Protein 8Q5R (pdb70)

Foldseek 3Di:
DDDWDKDKDKWWKAALVGWGFFWDQDPHDIFTFGHDPPDDRPQRIWMWIWTDDDDCTWIWIWIGRPPDNQWTWAQDPVVQFIGIDGCVPDPVVQRTFTWDADPPQKIWTHRPVDGQWTFFDDPRHTGIDGCVVDDPRRRIMHIHDD/DAADPVRVQVVDDPVPHDPPAFPDKDKADDPPQDDCEDPRHQHPPGHGDFQIKMATAHPQAQFPPADRMFGRDPRDTPPDHGGAFHWEFQVVLCVQQVFPDKAWDDARCVRGNDDPCVVVDDDDDDDDVRTGHAQTKMWTAQPVVRIDIWGHHRHDIPDRHNHHDDD

InterPro domains:
  IPR026145 Interleukin-33 [PTHR21114] (1-266)
  IPR053902 Interleukin 33, C-terminal [PF15095] (112-264)

Radius of gyration: 22.12 Å; Cα contacts (8 Å, |Δi|>4): 733; chains: 2; bounding box: 70×43×46 Å

Sequence (313 aa):
QGTSLLTQSPASLSTYNDQSVSFVLENGCYVINVDDSGKDQEQDQVLLRYYESPCPKKVMVNMSPIKDTDIWLHANDKDYSVELQRGDVSPPEQAFFVLHKKSSDFVSSFECKNLPGTYIGVKDNQLALVEEKDESCNNIMFKLSKIGCKGILEMLFDMPKEERPSPMYDSVTYDPTPNTPTTVGKDGIWNGVDYRQGSTVKPYCDTGPVIQGSSKAVCVSGKWVPTLGVCPKMCSIGSLKENGKFVDVTATTKGDELNPPPREQTLIPIVRKVDKDKVQHGVKVVALCKAEGVQEFECDNGKWKPEPVPCPEP

Structure (mmCIF, N/CA/C/O backbone):
data_8Q5R
#
_entry.id   8Q5R
#
_cell.length_a   149.779
_cell.length_b   35.755
_cell.length_c   61.289
_cell.angle_alpha   90.000
_cell.angle_beta   92.070
_cell.angle_gamma   90.000
#
_symmetry.space_group_name_H-M   'C 1 2 1'
#
loop_
_entity.id
_entity.type
_entity.pdbx_description
1 polymer Interleukin-33
2 polymer 'Alarmin release inhibitor'
3 non-polymer 1,2-ETHANEDIOL
4 non-polymer 'CHLORIDE ION'
5 water water
#
loop_
_atom_site.group_PDB
_atom_site.id
_atom_site.type_symbol
_atom_site.label_atom_id
_atom_site.label_alt_id
_atom_site.label_comp_id
_atom_site.label_asym_id
_atom_site.label_entity_id
_atom_site.label_seq_id
_atom_site.pdbx_PDB_ins_code
_atom_site.Cartn_x
_atom_site.Cartn_y
_atom_site.Cartn_z
_atom_site.occupancy
_atom_site.B_iso_or_equiv
_atom_site.auth_seq_id
_atom_site.auth_comp_id
_atom_site.auth_asym_id
_atom_site.auth_atom_id
_atom_site.pdbx_PDB_model_num
ATOM 1 N N . GLN A 1 3 ? 31.914 -8.311 -28.665 1.00 136.33 111 GLN A N 1
ATOM 2 C CA . GLN A 1 3 ? 30.587 -8.343 -28.064 1.00 131.34 111 GLN A CA 1
ATOM 3 C C . GLN A 1 3 ? 29.822 -7.059 -28.358 1.00 121.37 111 GLN A C 1
ATOM 4 O O . GLN A 1 3 ? 30.407 -5.978 -28.433 1.00 124.86 111 GLN A O 1
ATOM 10 N N . GLY A 1 4 ? 28.508 -7.183 -28.528 1.00 108.95 112 GLY A N 1
ATOM 11 C CA . GLY A 1 4 ? 27.668 -6.016 -28.665 1.00 99.89 112 GLY A CA 1
ATOM 12 C C . GLY A 1 4 ? 27.339 -5.395 -27.322 1.00 93.08 112 GLY A C 1
ATOM 13 O O . GLY A 1 4 ? 27.621 -5.948 -26.260 1.00 97.59 112 GLY A O 1
ATOM 14 N N . THR A 1 5 ? 26.732 -4.213 -27.378 1.00 81.78 113 THR A N 1
ATOM 15 C CA . THR A 1 5 ? 26.318 -3.522 -26.165 1.00 72.86 113 THR A CA 1
ATOM 16 C C . THR A 1 5 ? 25.086 -4.201 -25.577 1.00 68.39 113 THR A C 1
ATOM 17 O O . THR A 1 5 ? 24.109 -4.459 -26.286 1.00 69.33 113 THR A O 1
ATOM 21 N N . SER A 1 6 ? 25.139 -4.495 -24.280 1.00 66.43 114 SER A N 1
ATOM 22 C CA . SER A 1 6 ? 24.039 -5.168 -23.604 1.00 59.01 114 SER A CA 1
ATOM 23 C C . SER A 1 6 ? 22.877 -4.211 -23.367 1.00 56.47 114 SER A C 1
ATOM 24 O O . SER A 1 6 ? 23.075 -3.034 -23.054 1.00 56.61 114 SER A O 1
ATOM 27 N N . LEU A 1 7 ? 21.660 -4.730 -23.513 1.00 50.75 115 LEU A N 1
ATOM 28 C CA . LEU A 1 7 ? 20.462 -3.946 -23.255 1.00 40.12 115 LEU A CA 1
ATOM 29 C C . LEU A 1 7 ? 20.361 -3.602 -21.771 1.00 42.80 115 LEU A C 1
ATOM 30 O O . LEU A 1 7 ? 20.904 -4.293 -20.904 1.00 42.90 115 LEU A O 1
ATOM 35 N N . LEU A 1 8 ? 19.641 -2.522 -21.481 1.00 41.78 116 LEU A N 1
ATOM 36 C CA . LEU A 1 8 ? 19.464 -2.039 -20.120 1.00 41.35 116 LEU A CA 1
ATOM 37 C C . LEU A 1 8 ? 17.979 -2.022 -19.785 1.00 40.27 116 LEU A C 1
ATOM 38 O O . LEU A 1 8 ? 17.175 -1.462 -20.539 1.00 36.33 116 LEU A O 1
ATOM 43 N N . THR A 1 9 ? 17.620 -2.638 -18.660 1.00 34.49 117 THR A N 1
ATOM 44 C CA . THR A 1 9 ? 16.235 -2.786 -18.238 1.00 29.66 117 THR A CA 1
ATOM 45 C C . THR A 1 9 ? 16.029 -2.135 -16.877 1.00 39.74 117 THR A C 1
ATOM 46 O O . THR A 1 9 ? 16.932 -2.124 -16.035 1.00 37.69 117 THR A O 1
ATOM 50 N N . GLN A 1 10 ? 14.834 -1.585 -16.664 1.00 35.11 118 GLN A N 1
ATOM 51 C CA . GLN A 1 10 ? 14.488 -0.999 -15.378 1.00 37.11 118 GLN A CA 1
ATOM 52 C C . GLN A 1 10 ? 13.109 -1.473 -14.949 1.00 35.61 118 GLN A C 1
ATOM 53 O O . GLN A 1 10 ? 12.215 -1.657 -15.777 1.00 35.41 118 GLN A O 1
ATOM 59 N N . SER A 1 11 ? 12.945 -1.673 -13.638 1.00 30.86 119 SER A N 1
ATOM 60 C CA . SER A 1 11 ? 11.690 -2.158 -13.069 1.00 37.72 119 SER A CA 1
ATOM 61 C C . SER A 1 11 ? 11.538 -1.629 -11.651 1.00 35.20 119 SER A C 1
ATOM 62 O O . SER A 1 11 ? 12.532 -1.573 -10.915 1.00 37.33 119 SER A O 1
ATOM 65 N N . PRO A 1 12 ? 10.335 -1.243 -11.236 1.00 32.30 120 PRO A N 1
ATOM 66 C CA . PRO A 1 12 ? 10.115 -0.920 -9.825 1.00 32.03 120 PRO A CA 1
ATOM 67 C C . PRO A 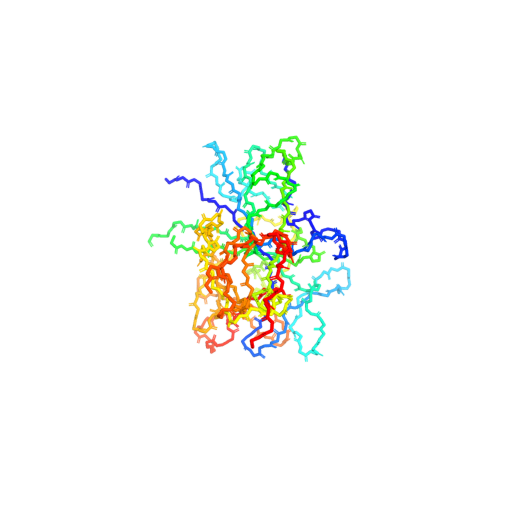1 12 ? 9.867 -2.180 -9.013 1.00 39.08 120 PRO A C 1
ATOM 68 O O . PRO A 1 12 ? 9.350 -3.182 -9.515 1.00 34.93 120 PRO A O 1
ATOM 72 N N . ALA A 1 13 ? 10.238 -2.117 -7.736 1.00 28.78 121 ALA A N 1
ATOM 73 C CA . ALA A 1 13 ? 10.056 -3.259 -6.852 1.00 32.11 121 ALA A CA 1
ATOM 74 C C . ALA A 1 13 ? 10.127 -2.804 -5.402 1.00 36.15 121 ALA A C 1
ATOM 75 O O . ALA A 1 13 ? 10.696 -1.756 -5.085 1.00 39.33 121 ALA A O 1
ATOM 77 N N . SER A 1 14 ? 9.538 -3.615 -4.527 1.00 39.03 122 SER A N 1
ATOM 78 C CA . SER A 1 14 ? 9.652 -3.427 -3.088 1.00 42.11 122 SER A CA 1
ATOM 79 C C . SER A 1 14 ? 10.765 -4.322 -2.558 1.00 37.07 122 SER A C 1
ATOM 80 O O . SER A 1 14 ? 10.786 -5.526 -2.833 1.00 35.92 122 SER A O 1
ATOM 83 N N . LEU A 1 15 ? 11.688 -3.734 -1.804 1.00 30.73 123 LEU A N 1
ATOM 84 C CA . LEU A 1 15 ? 12.865 -4.439 -1.314 1.00 36.00 123 LEU A CA 1
ATOM 85 C C . LEU A 1 15 ? 12.696 -4.751 0.169 1.00 39.20 123 LEU A C 1
ATOM 86 O O . LEU A 1 15 ? 12.414 -3.852 0.969 1.00 37.64 123 LEU A O 1
ATOM 91 N N . SER A 1 16 ? 12.864 -6.024 0.528 1.00 39.75 124 SER A N 1
ATOM 92 C CA . SER A 1 16 ? 12.717 -6.479 1.904 1.00 43.78 124 SER A CA 1
ATOM 93 C C . SER A 1 16 ? 13.801 -7.502 2.223 1.00 37.13 124 SER A C 1
ATOM 94 O O . SER A 1 16 ? 14.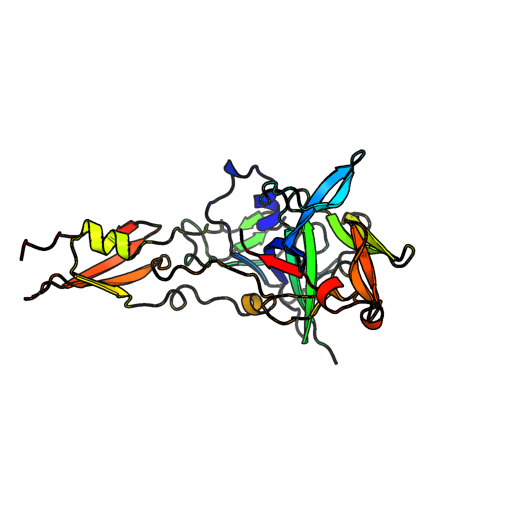444 -8.061 1.331 1.00 37.86 124 SER A O 1
ATOM 97 N N . THR A 1 17 ? 13.992 -7.749 3.517 1.00 37.84 125 THR A N 1
ATOM 98 C CA . THR A 1 17 ? 15.015 -8.663 3.995 1.00 40.75 125 THR A CA 1
ATOM 99 C C . THR A 1 17 ? 14.472 -10.091 4.041 1.00 35.70 125 THR A C 1
ATOM 100 O O . THR A 1 17 ? 13.327 -10.366 3.673 1.00 40.56 125 THR A O 1
ATOM 104 N N . TYR A 1 18 ? 15.308 -11.015 4.518 1.00 47.78 126 TYR A N 1
ATOM 105 C CA . TYR A 1 18 ? 14.886 -12.406 4.647 1.00 50.62 126 TYR A CA 1
ATOM 106 C C . TYR A 1 18 ? 13.770 -12.548 5.675 1.00 53.38 126 TYR A C 1
ATOM 107 O O . TYR A 1 18 ? 12.766 -13.227 5.430 1.00 52.07 126 TYR A O 1
ATOM 116 N N . ASN A 1 19 ? 13.922 -11.904 6.835 1.00 40.62 127 ASN A N 1
ATOM 117 C CA . ASN A 1 19 ? 12.901 -11.951 7.876 1.00 46.82 127 ASN A CA 1
ATOM 118 C C . ASN A 1 19 ? 11.759 -10.969 7.626 1.00 42.13 127 ASN A C 1
ATOM 119 O O . ASN A 1 19 ? 11.071 -10.572 8.576 1.00 48.83 127 ASN A O 1
ATOM 124 N N . ASP A 1 20 ? 11.569 -10.572 6.367 1.00 47.34 128 ASP A N 1
ATOM 125 C CA . ASP A 1 20 ? 10.422 -9.773 5.939 1.00 48.90 128 ASP A CA 1
ATOM 126 C C . ASP A 1 20 ? 10.383 -8.411 6.630 1.00 51.51 128 ASP A C 1
ATOM 127 O O . ASP A 1 20 ? 9.330 -7.948 7.073 1.00 56.36 128 ASP A O 1
ATOM 132 N N . GLN A 1 21 ? 11.538 -7.764 6.726 1.00 46.38 129 GLN A N 1
ATOM 133 C CA . GLN A 1 21 ? 11.608 -6.377 7.155 1.00 49.21 129 GLN A CA 1
ATOM 134 C C . GLN A 1 21 ? 11.798 -5.483 5.937 1.00 44.96 129 GLN A C 1
ATOM 135 O O . GLN A 1 21 ? 12.498 -5.838 4.987 1.00 41.60 129 GLN A O 1
ATOM 141 N N . SER A 1 22 ? 11.144 -4.327 5.965 1.00 47.59 130 SER A N 1
ATOM 142 C CA . SER A 1 22 ? 11.198 -3.400 4.848 1.00 54.60 130 SER A CA 1
ATOM 143 C C . SER A 1 22 ? 12.518 -2.646 4.829 1.00 39.46 130 SER A C 1
ATOM 144 O O . SER A 1 22 ? 12.990 -2.163 5.862 1.00 42.43 130 SER A O 1
ATOM 147 N N . VAL A 1 23 ? 13.120 -2.573 3.648 1.00 37.47 131 VAL A N 1
ATOM 148 C CA . VAL A 1 23 ? 14.201 -1.634 3.381 1.00 37.65 131 VAL A CA 1
ATOM 149 C C . VAL A 1 23 ? 13.560 -0.333 2.915 1.00 38.89 131 VAL A C 1
ATOM 150 O O . VAL A 1 23 ? 12.979 -0.268 1.826 1.00 41.30 131 VAL A O 1
ATOM 154 N N . SER A 1 24 ? 13.646 0.697 3.750 1.00 43.74 132 SER A N 1
ATOM 155 C CA . SER A 1 24 ? 12.952 1.952 3.519 1.00 50.95 132 SER A CA 1
ATOM 156 C C . SER A 1 24 ? 13.953 3.098 3.498 1.00 44.83 132 SER A C 1
ATOM 157 O O . SER A 1 24 ? 15.131 2.936 3.826 1.00 44.79 132 SER A O 1
ATOM 160 N N . PHE A 1 25 ? 13.459 4.270 3.108 1.00 47.94 133 PHE A N 1
ATOM 161 C CA . PHE A 1 25 ? 14.274 5.462 2.935 1.00 49.67 133 PHE A CA 1
ATOM 162 C C . PHE A 1 25 ? 13.597 6.625 3.641 1.00 51.73 133 PHE A C 1
ATOM 163 O O . PHE A 1 25 ? 12.407 6.878 3.427 1.00 52.43 133 PHE A O 1
ATOM 171 N N . VAL A 1 26 ? 14.351 7.320 4.487 1.00 55.44 134 VAL A N 1
ATOM 172 C CA . VAL A 1 26 ? 13.818 8.407 5.299 1.00 54.53 134 VAL A CA 1
ATOM 173 C C . VAL A 1 26 ? 14.773 9.588 5.229 1.00 54.48 134 VAL A C 1
ATOM 174 O O . VAL A 1 26 ? 15.996 9.416 5.212 1.00 54.32 134 VAL A O 1
ATOM 178 N N . LEU A 1 27 ? 14.208 10.791 5.178 1.00 54.23 135 LEU A N 1
ATOM 179 C CA . LEU A 1 27 ? 15.013 12.003 5.232 1.00 68.91 135 LEU A CA 1
ATOM 180 C C . LEU A 1 27 ? 15.596 12.173 6.629 1.00 70.75 135 LEU A C 1
ATOM 181 O O . LEU A 1 27 ? 14.857 12.237 7.618 1.00 85.91 135 LEU A O 1
ATOM 186 N N . GLU A 1 28 ? 16.923 12.233 6.709 1.00 65.09 136 GLU A N 1
ATOM 187 C CA . GLU A 1 28 ? 17.644 12.422 7.963 1.00 62.66 136 GLU A CA 1
ATOM 188 C C . GLU A 1 28 ? 18.589 13.603 7.785 1.00 57.12 136 GLU A C 1
ATOM 189 O O . GLU A 1 28 ? 19.591 13.498 7.069 1.00 61.09 136 GLU A O 1
ATOM 195 N N . ASN A 1 29 ? 18.261 14.724 8.428 1.00 60.63 137 ASN A N 1
ATOM 196 C CA . ASN A 1 29 ? 19.075 15.939 8.377 1.00 67.92 137 ASN A CA 1
ATOM 197 C C . ASN A 1 29 ? 19.310 16.395 6.936 1.00 69.97 137 ASN A C 1
ATOM 198 O O . ASN A 1 29 ? 20.381 16.893 6.582 1.00 71.70 137 ASN A O 1
ATOM 203 N N . GLY A 1 30 ? 18.291 16.223 6.090 1.00 63.23 138 GLY A N 1
ATOM 204 C CA . GLY A 1 30 ? 18.279 16.756 4.748 1.00 66.27 138 GLY A CA 1
ATOM 205 C C . GLY A 1 30 ? 18.525 15.734 3.654 1.00 66.10 138 GLY A C 1
ATOM 206 O O . GLY A 1 30 ? 18.118 15.962 2.510 1.00 68.24 138 GLY A O 1
ATOM 207 N N . CYS A 1 31 ? 19.176 14.618 3.972 1.00 56.65 139 CYS A N 1
ATOM 208 C CA . CYS A 1 31 ? 19.505 13.602 2.985 1.00 61.39 139 CYS A CA 1
ATOM 209 C C . CYS A 1 31 ? 18.852 12.276 3.352 1.00 50.85 139 CYS A C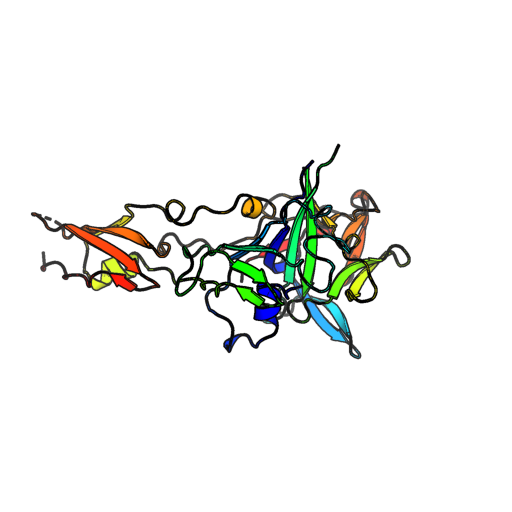 1
ATOM 210 O O . CYS A 1 31 ? 18.606 11.985 4.526 1.00 48.57 139 CYS A O 1
ATOM 213 N N . TYR A 1 32 ? 18.572 11.476 2.328 1.00 42.91 140 TYR A N 1
ATOM 214 C CA . TYR A 1 32 ? 17.962 10.173 2.545 1.00 51.21 140 TYR A CA 1
ATOM 215 C C . TYR A 1 32 ? 18.970 9.195 3.133 1.00 50.08 140 TYR A C 1
ATOM 216 O O . TYR A 1 32 ? 20.117 9.118 2.682 1.00 51.87 140 TYR A O 1
ATOM 225 N N . VAL A 1 33 ? 18.537 8.454 4.150 1.00 47.70 141 VAL A N 1
ATOM 226 C CA . VAL A 1 33 ? 19.287 7.331 4.689 1.00 50.71 141 VAL A CA 1
ATOM 227 C C . VAL A 1 33 ? 18.443 6.071 4.525 1.00 40.76 141 VAL A C 1
ATOM 228 O O . VAL A 1 33 ? 17.234 6.125 4.297 1.00 45.99 141 VAL A O 1
ATOM 232 N N . ILE A 1 34 ? 19.106 4.927 4.631 1.00 42.79 142 ILE A N 1
ATOM 233 C CA . ILE A 1 34 ? 18.467 3.629 4.462 1.00 37.41 142 ILE A CA 1
ATOM 234 C C . ILE A 1 34 ? 18.195 3.052 5.844 1.00 46.97 142 ILE A C 1
ATOM 235 O O . ILE A 1 34 ? 19.119 2.881 6.647 1.00 45.61 142 ILE A O 1
ATOM 240 N N . ASN A 1 35 ? 16.928 2.763 6.126 1.00 48.18 143 ASN A N 1
ATOM 241 C CA . ASN A 1 35 ? 16.518 2.138 7.373 1.00 44.72 143 ASN A CA 1
ATOM 242 C C . ASN A 1 35 ? 15.869 0.795 7.077 1.00 50.83 143 ASN A C 1
ATOM 243 O O . ASN A 1 35 ? 15.114 0.657 6.107 1.00 55.65 143 ASN A O 1
ATOM 248 N N . VAL A 1 36 ? 16.183 -0.195 7.906 1.00 50.47 144 VAL A N 1
ATOM 249 C CA . VAL A 1 36 ? 15.533 -1.499 7.871 1.00 58.67 144 VAL A CA 1
ATOM 250 C C . VAL A 1 36 ? 14.438 -1.474 8.927 1.00 57.71 144 VAL A C 1
ATOM 251 O O . VAL A 1 36 ? 14.717 -1.512 10.130 1.00 56.56 144 VAL A O 1
ATOM 255 N N . ASP A 1 37 ? 13.192 -1.409 8.474 1.00 60.81 145 ASP A N 1
ATOM 256 C CA . ASP A 1 37 ? 12.052 -1.111 9.325 1.00 80.15 145 ASP A CA 1
ATOM 257 C C . ASP A 1 37 ? 11.152 -2.331 9.470 1.00 80.60 145 ASP A C 1
ATOM 258 O O . ASP A 1 37 ? 10.944 -3.079 8.510 1.00 74.65 145 ASP A O 1
ATOM 263 N N . ASP A 1 38 ? 10.625 -2.525 10.678 1.00 88.14 146 ASP A N 1
ATOM 264 C CA . ASP A 1 38 ? 9.626 -3.549 10.971 1.00 97.27 146 ASP A CA 1
ATOM 265 C C . ASP A 1 38 ? 8.507 -2.959 11.819 1.00 95.02 146 ASP A C 1
ATOM 266 O O . ASP A 1 38 ? 8.145 -3.478 12.877 1.00 96.28 146 ASP A O 1
ATOM 271 N N . SER A 1 39 ? 7.950 -1.840 11.356 1.00 95.11 147 SER A N 1
ATOM 272 C CA . SER A 1 39 ? 6.807 -1.215 12.002 1.00 98.07 147 SER A CA 1
ATOM 273 C C . SER A 1 39 ? 5.512 -1.409 11.229 1.00 99.90 147 SER A C 1
ATOM 274 O O . SER A 1 39 ? 4.454 -0.989 11.710 1.00 102.08 147 SER A O 1
ATOM 277 N N . GLY A 1 40 ? 5.567 -2.021 10.049 1.00 94.23 148 GLY A N 1
ATOM 278 C CA . GLY A 1 40 ? 4.379 -2.280 9.266 1.00 95.67 148 GLY A CA 1
ATOM 279 C C . GLY A 1 40 ? 3.855 -1.108 8.469 1.00 95.60 148 GLY A C 1
ATOM 280 O O . GLY A 1 40 ? 2.713 -1.166 8.000 1.00 89.95 148 GLY A O 1
ATOM 281 N N . LYS A 1 41 ? 4.645 -0.051 8.296 1.00 98.26 149 LYS A N 1
ATOM 282 C CA . LYS A 1 41 ? 4.196 1.095 7.518 1.00 95.16 149 LYS A CA 1
ATOM 283 C C . LYS A 1 41 ? 4.001 0.704 6.055 1.00 85.20 149 LYS A C 1
ATOM 284 O O . LYS A 1 41 ? 4.476 -0.336 5.589 1.00 72.53 149 LYS A O 1
ATOM 290 N N . ASP A 1 42 ? 3.291 1.561 5.326 1.00 89.62 150 ASP A N 1
ATOM 291 C CA . ASP A 1 42 ? 3.040 1.305 3.915 1.00 93.15 150 ASP A CA 1
ATOM 292 C C . ASP A 1 42 ? 4.347 1.374 3.132 1.00 86.82 150 ASP A C 1
ATOM 293 O O . ASP A 1 42 ? 5.121 2.325 3.276 1.00 91.49 150 ASP A O 1
ATOM 298 N N . GLN A 1 43 ? 4.587 0.364 2.300 1.00 70.64 151 GLN A N 1
ATOM 299 C CA . GLN A 1 43 ? 5.844 0.226 1.578 1.00 67.53 151 GLN A CA 1
ATOM 300 C C . GLN A 1 43 ? 5.776 0.755 0.151 1.00 68.51 151 GLN A C 1
ATOM 301 O O . GLN A 1 43 ? 6.723 0.550 -0.615 1.00 72.42 151 GLN A O 1
ATOM 307 N N . GLU A 1 44 ? 4.684 1.425 -0.225 1.00 59.50 152 GLU A N 1
ATOM 308 C CA . GLU A 1 44 ? 4.545 1.904 -1.597 1.00 64.49 152 GLU A CA 1
ATOM 309 C C . GLU A 1 44 ? 5.555 3.003 -1.901 1.00 61.04 152 GLU A C 1
ATOM 310 O O . GLU A 1 44 ? 6.240 2.964 -2.930 1.00 54.44 152 GLU A O 1
ATOM 316 N N . GLN A 1 45 ? 5.648 4.003 -1.023 1.00 49.95 153 GLN A N 1
ATOM 317 C CA . GLN A 1 45 ? 6.575 5.105 -1.248 1.00 55.12 153 GLN A C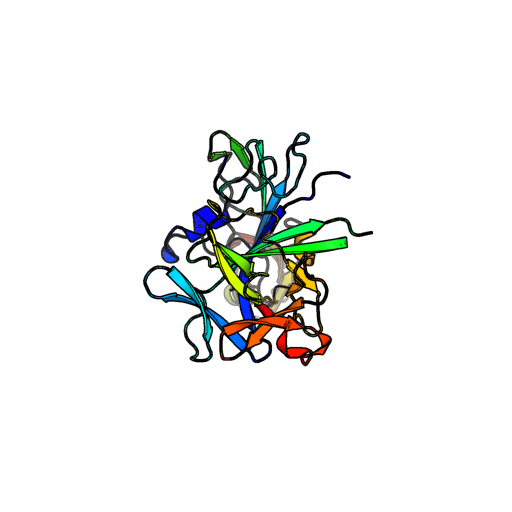A 1
ATOM 318 C C . GLN A 1 45 ? 8.031 4.672 -1.142 1.00 54.93 153 GLN A C 1
ATOM 319 O O . GLN A 1 45 ? 8.907 5.367 -1.666 1.00 53.29 153 GLN A O 1
ATOM 325 N N . ASP A 1 46 ? 8.312 3.549 -0.479 1.00 45.89 154 ASP A N 1
ATOM 326 C CA . ASP A 1 46 ? 9.677 3.096 -0.257 1.00 47.75 154 ASP A CA 1
ATOM 327 C C . ASP A 1 46 ? 10.133 2.053 -1.270 1.00 37.42 154 ASP A C 1
ATOM 328 O O . ASP A 1 46 ? 11.082 1.310 -0.993 1.00 43.39 154 ASP A O 1
ATOM 333 N N . GLN A 1 47 ? 9.483 1.981 -2.430 1.00 43.92 155 GLN A N 1
ATOM 334 C CA . GLN A 1 47 ? 9.934 1.082 -3.482 1.00 39.08 155 GLN A CA 1
ATOM 335 C C . GLN A 1 47 ? 11.299 1.519 -4.009 1.00 39.01 155 GLN A C 1
ATOM 336 O O . GLN A 1 47 ? 11.766 2.636 -3.768 1.00 35.59 155 GLN A O 1
ATOM 342 N N . VAL A 1 48 ? 11.936 0.624 -4.752 1.00 33.36 156 VAL A N 1
ATOM 343 C CA . VAL A 1 48 ? 13.194 0.941 -5.410 1.00 30.34 156 VAL A CA 1
ATOM 344 C C . VAL A 1 48 ? 12.994 0.846 -6.913 1.00 38.71 156 VAL A C 1
ATOM 345 O O . VAL A 1 48 ? 12.121 0.124 -7.404 1.00 35.71 156 VAL A O 1
ATOM 349 N N . LEU A 1 49 ? 13.803 1.601 -7.642 1.00 41.49 157 LEU A N 1
ATOM 350 C CA . LEU A 1 49 ? 13.895 1.480 -9.087 1.00 28.08 157 LEU A CA 1
ATOM 351 C C . LEU A 1 49 ? 15.135 0.656 -9.401 1.00 40.21 157 LEU A C 1
ATOM 352 O O . LEU A 1 49 ? 16.256 1.070 -9.087 1.00 35.08 157 LEU A O 1
ATOM 357 N N . LEU A 1 50 ? 14.931 -0.519 -9.985 1.00 32.60 158 LEU A N 1
ATOM 358 C CA . LEU A 1 50 ? 16.038 -1.376 -10.375 1.00 34.96 158 LEU A CA 1
ATOM 359 C C . LEU A 1 50 ? 16.492 -1.009 -11.778 1.00 35.38 158 LEU A C 1
ATOM 360 O O . LEU A 1 50 ? 15.671 -0.741 -12.656 1.00 34.10 158 LEU A O 1
ATOM 365 N N . ARG A 1 51 ? 17.804 -0.978 -11.976 1.00 30.48 159 ARG A N 1
ATOM 366 C CA . ARG A 1 51 ? 18.410 -0.892 -13.296 1.00 31.35 159 ARG A CA 1
ATOM 367 C C . ARG A 1 51 ? 19.384 -2.050 -13.425 1.00 37.77 159 ARG A C 1
ATOM 368 O O . ARG A 1 51 ? 20.288 -2.193 -12.596 1.00 37.75 159 ARG A O 1
ATOM 376 N N . TYR A 1 52 ? 19.197 -2.881 -14.447 1.00 32.76 160 TYR A N 1
ATOM 377 C CA . TYR A 1 52 ? 19.989 -4.098 -14.528 1.00 36.59 160 TYR A CA 1
ATOM 378 C C . TYR A 1 52 ? 20.276 -4.467 -15.977 1.00 41.59 160 TYR A C 1
ATOM 379 O O . TYR A 1 52 ? 19.519 -4.123 -16.889 1.00 35.03 160 TYR A O 1
ATOM 388 N N . TYR A 1 53 ? 21.388 -5.179 -16.171 1.00 39.41 161 TYR A N 1
ATOM 389 C CA . TYR A 1 53 ? 21.817 -5.641 -17.482 1.00 43.89 161 TYR A CA 1
ATOM 390 C C . TYR A 1 53 ? 22.725 -6.849 -17.306 1.00 44.29 161 TYR A C 1
ATOM 391 O O . TYR A 1 53 ? 23.260 -7.097 -16.223 1.00 41.82 161 TYR A O 1
ATOM 400 N N . GLU A 1 54 ? 22.892 -7.603 -18.390 1.00 41.56 162 GLU A N 1
ATOM 401 C CA . GLU A 1 54 ? 23.809 -8.734 -18.408 1.00 45.02 162 GLU A CA 1
ATOM 402 C C . GLU A 1 54 ? 25.207 -8.273 -18.798 1.00 48.09 162 GLU A C 1
ATOM 403 O O . GLU A 1 54 ? 25.373 -7.426 -19.679 1.00 57.70 162 GLU A O 1
ATOM 409 N N . SER A 1 55 ? 26.212 -8.843 -18.139 1.00 47.06 163 SER A N 1
ATOM 410 C CA . SER A 1 55 ? 27.602 -8.558 -18.456 1.00 60.41 163 SER A CA 1
ATOM 411 C C . SER A 1 55 ? 28.321 -9.879 -18.697 1.00 70.34 163 SER A C 1
ATOM 412 O O . SER A 1 55 ? 28.215 -10.803 -17.870 1.00 64.63 163 SER A O 1
ATOM 415 N N . PRO A 1 56 ? 29.033 -10.022 -19.813 1.00 85.18 164 PRO A N 1
ATOM 416 C CA . PRO A 1 56 ? 29.787 -11.258 -20.055 1.00 92.11 164 PRO A CA 1
ATOM 417 C C . PRO A 1 56 ? 30.827 -11.493 -18.969 1.00 104.83 164 PRO A C 1
ATOM 418 O O . PRO A 1 56 ? 31.553 -10.581 -18.569 1.00 103.46 164 PRO A O 1
ATOM 422 N N . CYS A 1 57 ? 30.887 -12.733 -18.490 1.00 120.50 165 CYS A N 1
ATOM 423 C CA . CYS A 1 57 ? 31.795 -13.121 -17.430 1.00 134.73 165 CYS A CA 1
ATOM 424 C C . CYS A 1 57 ? 32.631 -14.310 -17.881 1.00 140.98 165 CYS A C 1
ATOM 425 O O . CYS A 1 57 ? 32.075 -15.301 -18.378 1.00 144.80 165 CYS A O 1
ATOM 428 N N . PRO A 1 58 ? 33.962 -14.256 -17.733 1.00 139.60 166 PRO A N 1
ATOM 429 C CA . PRO A 1 58 ? 34.868 -15.322 -18.177 1.00 137.80 166 PRO A CA 1
ATOM 430 C C . PRO A 1 58 ? 34.749 -16.597 -17.346 1.00 136.15 166 PRO A C 1
ATOM 431 O O . PRO A 1 58 ? 34.046 -16.600 -16.335 1.00 134.66 166 PRO A O 1
ATOM 435 N N . LYS A 1 69 ? 26.874 -13.205 -18.501 1.00 74.90 177 LYS A N 1
ATOM 436 C CA . LYS A 1 69 ? 26.883 -14.325 -17.569 1.00 80.51 177 LYS A CA 1
ATOM 437 C C . LYS A 1 69 ? 26.570 -13.842 -16.156 1.00 77.81 177 LYS A C 1
ATOM 438 O O . LYS A 1 69 ? 26.031 -14.586 -15.336 1.00 88.26 177 LYS A O 1
ATOM 444 N N . LYS A 1 70 ? 26.914 -12.587 -15.882 1.00 59.20 178 LYS A N 1
ATOM 445 C CA . LYS A 1 70 ? 26.621 -11.940 -14.611 1.00 52.34 178 LYS A CA 1
ATOM 446 C C . LYS A 1 70 ? 25.525 -10.901 -14.801 1.00 49.67 178 LYS A C 1
ATOM 447 O O . LYS A 1 70 ? 25.520 -10.158 -15.790 1.00 43.80 178 LYS A O 1
ATOM 453 N N . VAL A 1 71 ? 24.599 -10.851 -13.848 1.00 36.96 179 VAL A N 1
ATOM 454 C CA . VAL A 1 71 ? 23.543 -9.847 -13.839 1.00 39.43 179 VAL A CA 1
ATOM 455 C C . VAL A 1 71 ? 23.969 -8.705 -12.924 1.00 48.49 179 VAL A C 1
ATOM 456 O O . VAL A 1 71 ? 24.121 -8.889 -11.711 1.00 43.81 179 VAL A O 1
ATOM 460 N N . MET A 1 72 ? 24.172 -7.529 -13.505 1.00 33.01 180 MET A N 1
ATOM 461 C CA . MET A 1 72 ? 24.515 -6.336 -12.747 1.00 37.54 180 MET A CA 1
ATOM 462 C C . MET A 1 72 ? 23.237 -5.579 -12.416 1.00 31.40 180 MET A C 1
ATOM 463 O O . MET A 1 72 ? 22.391 -5.387 -13.292 1.00 37.55 180 MET A O 1
ATOM 468 N N . VAL A 1 73 ? 23.094 -5.147 -11.164 1.00 30.93 181 VAL A N 1
ATOM 469 C CA . VAL A 1 73 ? 21.871 -4.486 -10.718 1.00 29.87 181 VAL A CA 1
ATOM 470 C C . VAL A 1 73 ? 22.211 -3.218 -9.940 1.00 35.34 181 VAL A C 1
ATOM 471 O O . VAL A 1 73 ? 23.067 -3.231 -9.047 1.00 37.55 181 VAL A O 1
ATOM 475 N N . ASN A 1 74 ? 21.531 -2.129 -10.289 1.00 34.60 182 ASN A N 1
ATOM 476 C CA . ASN A 1 74 ? 21.637 -0.835 -9.632 1.00 30.09 182 ASN A CA 1
ATOM 477 C C . ASN A 1 74 ? 20.283 -0.495 -9.021 1.00 39.42 182 ASN A C 1
ATOM 478 O O . ASN A 1 74 ? 19.240 -0.862 -9.573 1.00 39.56 182 ASN A O 1
ATOM 483 N N . MET A 1 75 ? 20.291 0.171 -7.867 1.00 34.16 183 MET A N 1
ATOM 484 C CA . MET A 1 75 ? 19.069 0.370 -7.097 1.00 35.91 183 MET A CA 1
ATOM 485 C C . MET A 1 75 ? 18.966 1.805 -6.606 1.00 46.96 183 MET A C 1
ATOM 486 O O . MET A 1 75 ? 19.875 2.302 -5.936 1.00 37.63 183 MET A O 1
ATOM 491 N N . SER A 1 76 ? 17.840 2.451 -6.912 1.00 33.83 184 SER A N 1
ATOM 492 C CA . SER A 1 76 ? 17.506 3.801 -6.497 1.00 31.29 184 SER A CA 1
ATOM 493 C C . SER A 1 76 ? 16.180 3.811 -5.751 1.00 33.67 184 SER A C 1
ATOM 494 O O . SER A 1 76 ? 15.253 3.095 -6.138 1.00 36.38 184 SER A O 1
ATOM 497 N N . PRO A 1 77 ? 16.048 4.605 -4.693 1.00 34.90 185 PRO A N 1
ATOM 498 C CA . PRO A 1 77 ? 14.713 4.836 -4.132 1.00 37.37 185 PRO A CA 1
ATOM 499 C C . PRO A 1 77 ? 13.870 5.620 -5.126 1.00 36.79 185 PRO A C 1
ATOM 500 O O . PRO A 1 77 ? 14.356 6.544 -5.779 1.00 35.87 185 PRO A O 1
ATOM 504 N N . ILE A 1 78 ? 12.596 5.235 -5.256 1.00 37.95 186 ILE A N 1
ATOM 505 C CA . ILE A 1 78 ? 11.708 6.003 -6.124 1.00 41.41 186 ILE A CA 1
ATOM 506 C C . ILE A 1 78 ? 11.493 7.403 -5.569 1.00 41.40 186 ILE A C 1
ATOM 507 O O . ILE A 1 78 ? 11.047 8.298 -6.295 1.00 42.95 186 ILE A O 1
ATOM 512 N N . LYS A 1 79 ? 11.814 7.620 -4.291 1.00 39.30 187 LYS A N 1
ATOM 513 C CA . LYS A 1 79 ? 11.739 8.961 -3.724 1.00 45.03 187 LYS A CA 1
ATOM 514 C C . LYS A 1 79 ? 12.765 9.896 -4.354 1.00 52.17 187 LYS A C 1
ATOM 515 O O . LYS A 1 79 ? 12.550 11.113 -4.388 1.00 43.72 187 LYS A O 1
ATOM 521 N N . ASP A 1 80 ? 13.876 9.353 -4.860 1.00 35.82 188 ASP A N 1
ATOM 522 C CA . ASP A 1 80 ? 14.881 10.162 -5.560 1.00 41.70 188 ASP A CA 1
ATOM 523 C C . ASP A 1 80 ? 15.669 9.201 -6.455 1.00 38.88 188 ASP A C 1
ATOM 524 O O . ASP A 1 80 ? 16.631 8.574 -6.010 1.00 38.62 188 ASP A O 1
ATOM 529 N N . THR A 1 81 ? 15.250 9.102 -7.714 1.00 39.64 189 THR A N 1
ATOM 530 C CA . THR A 1 81 ? 15.896 8.210 -8.667 1.00 43.04 189 THR A CA 1
ATOM 531 C C . THR A 1 81 ? 17.231 8.745 -9.171 1.00 36.01 189 THR A C 1
ATOM 532 O O . THR A 1 81 ? 17.853 8.100 -10.021 1.00 39.96 189 THR A O 1
ATOM 536 N N . ASP A 1 82 ? 17.684 9.897 -8.676 1.00 44.17 190 ASP A N 1
ATOM 537 C CA . ASP A 1 82 ? 19.004 10.421 -9.009 1.00 40.09 190 ASP A CA 1
ATOM 538 C C . ASP A 1 82 ? 20.091 9.912 -8.071 1.00 40.71 190 ASP A C 1
ATOM 539 O O . ASP A 1 82 ? 21.273 10.178 -8.315 1.00 44.76 190 ASP A O 1
ATOM 544 N N . ILE A 1 83 ? 19.723 9.196 -7.010 1.00 39.87 191 ILE A N 1
ATOM 545 C CA . ILE A 1 83 ? 20.686 8.618 -6.084 1.00 36.39 191 ILE A CA 1
ATOM 546 C C . ILE A 1 83 ? 20.493 7.109 -6.073 1.00 37.60 191 ILE A C 1
ATOM 547 O O . ILE A 1 83 ? 19.441 6.594 -6.454 1.00 35.24 191 ILE A O 1
ATOM 552 N N . TRP A 1 84 ? 21.524 6.398 -5.620 1.00 34.64 192 TRP A N 1
ATOM 553 C CA . TRP A 1 84 ? 21.491 4.943 -5.661 1.00 36.93 192 TRP A CA 1
ATOM 554 C C . TRP A 1 84 ? 22.389 4.351 -4.586 1.00 40.41 192 TRP A C 1
ATOM 555 O O . TRP A 1 84 ? 23.317 4.996 -4.091 1.00 36.39 192 TRP A O 1
ATOM 566 N N . LEU A 1 85 ? 22.092 3.099 -4.238 1.00 39.33 193 LEU A N 1
ATOM 567 C CA . LEU A 1 85 ? 22.923 2.356 -3.303 1.00 38.82 193 LEU A CA 1
ATOM 568 C C . LEU A 1 85 ? 24.330 2.207 -3.862 1.00 39.55 193 LEU A C 1
ATOM 569 O O . LEU A 1 85 ? 24.519 1.960 -5.055 1.00 35.72 193 LEU A O 1
ATOM 574 N N . HIS A 1 86 ? 25.321 2.366 -2.989 1.00 35.02 194 HIS A N 1
ATOM 575 C CA . HIS A 1 86 ? 26.718 2.344 -3.390 1.00 40.50 194 HIS A CA 1
ATOM 576 C C . HIS A 1 86 ? 27.530 1.734 -2.260 1.00 40.05 194 HIS A C 1
ATOM 577 O O . HIS A 1 86 ? 27.280 2.018 -1.085 1.00 45.38 194 HIS A O 1
ATOM 584 N N . ALA A 1 87 ? 28.489 0.886 -2.622 1.00 42.17 195 ALA A N 1
ATOM 585 C CA . ALA A 1 87 ? 29.373 0.246 -1.657 1.00 40.38 195 ALA A CA 1
ATOM 586 C C . ALA A 1 87 ? 30.574 1.150 -1.408 1.00 42.97 195 ALA A C 1
ATOM 587 O O . ALA A 1 87 ? 31.359 1.418 -2.325 1.00 49.52 195 ALA A O 1
ATOM 589 N N . ASN A 1 88 ? 30.714 1.618 -0.170 1.00 47.11 196 ASN A N 1
ATOM 590 C CA . ASN A 1 88 ? 31.822 2.482 0.222 1.00 53.39 196 ASN A CA 1
ATOM 591 C C . ASN A 1 88 ? 32.935 1.606 0.783 1.00 52.12 196 ASN A C 1
ATOM 592 O O . ASN A 1 88 ? 32.818 1.078 1.893 1.00 57.41 196 ASN A O 1
ATOM 597 N N . ASP A 1 89 ? 34.016 1.449 0.017 1.00 59.88 197 ASP A N 1
ATOM 598 C CA . ASP A 1 89 ? 35.123 0.606 0.455 1.00 81.86 197 ASP A CA 1
ATOM 599 C C . ASP A 1 89 ? 36.021 1.291 1.478 1.00 85.47 197 ASP A C 1
ATOM 600 O O . ASP A 1 89 ? 36.772 0.604 2.178 1.00 90.22 197 ASP A O 1
ATOM 605 N N . LYS A 1 90 ? 35.963 2.618 1.580 1.00 91.23 198 LYS A N 1
ATOM 606 C CA . LYS A 1 90 ? 36.753 3.343 2.568 1.00 94.98 198 LYS A CA 1
ATOM 607 C C . LYS A 1 90 ? 36.099 3.372 3.943 1.00 95.28 198 LYS A C 1
ATOM 608 O O . LYS A 1 90 ? 36.770 3.712 4.923 1.00 95.11 198 LYS A O 1
ATOM 614 N N . ASP A 1 91 ? 34.816 3.023 4.040 1.00 95.32 199 ASP A N 1
ATOM 615 C CA . ASP A 1 91 ? 34.122 2.909 5.315 1.00 96.19 199 ASP A CA 1
ATOM 616 C C . ASP A 1 91 ? 33.520 1.526 5.525 1.00 85.53 199 ASP A C 1
ATOM 617 O O . ASP A 1 91 ? 33.033 1.240 6.626 1.00 84.17 199 ASP A O 1
ATOM 622 N N . TYR A 1 92 ? 33.556 0.660 4.511 1.00 81.85 200 TYR A N 1
ATOM 623 C CA . TYR A 1 92 ? 32.932 -0.663 4.561 1.00 70.77 200 TYR A CA 1
ATOM 624 C C . TYR A 1 92 ? 31.453 -0.545 4.915 1.00 68.23 200 TYR A C 1
ATOM 625 O O . TYR A 1 92 ? 30.927 -1.254 5.776 1.00 69.53 200 TYR A O 1
ATOM 634 N N . SER A 1 93 ? 30.778 0.370 4.226 1.00 63.89 201 SER A N 1
ATOM 635 C CA . SER A 1 93 ? 29.396 0.708 4.512 1.00 59.33 201 SER A CA 1
ATOM 636 C C . SER A 1 93 ? 28.610 0.777 3.210 1.00 50.54 201 SER A C 1
ATOM 637 O O . SER A 1 93 ? 29.173 0.773 2.111 1.00 45.41 201 SER A O 1
ATOM 640 N N . VAL A 1 94 ? 27.290 0.827 3.348 1.00 50.04 202 VAL A N 1
ATOM 641 C CA . VAL A 1 94 ? 26.378 1.035 2.232 1.00 47.27 202 VAL A CA 1
ATOM 642 C C . VAL A 1 94 ? 25.789 2.430 2.370 1.00 52.02 202 VAL A C 1
ATOM 643 O O . VAL A 1 94 ? 25.278 2.792 3.437 1.00 56.02 202 VAL A O 1
ATOM 647 N N . GLU A 1 95 ? 25.868 3.211 1.297 1.00 47.97 203 GLU A N 1
ATOM 648 C CA . GLU A 1 95 ? 25.432 4.597 1.308 1.00 41.52 203 GLU A CA 1
ATOM 649 C C . GLU A 1 95 ? 24.671 4.888 0.026 1.00 47.42 203 GLU A C 1
ATOM 650 O O . GLU A 1 95 ? 24.674 4.098 -0.922 1.00 44.06 203 GLU A O 1
ATOM 656 N N . LEU A 1 96 ? 24.013 6.040 0.008 1.00 41.28 204 LEU A N 1
ATOM 657 C CA . LEU A 1 96 ? 23.384 6.557 -1.195 1.00 50.99 204 LEU A CA 1
ATOM 658 C C . LEU A 1 96 ? 24.294 7.609 -1.811 1.00 45.66 204 LEU A C 1
ATOM 659 O O . LEU A 1 96 ? 24.864 8.443 -1.102 1.00 48.73 204 LEU A O 1
ATOM 664 N N . GLN A 1 97 ? 24.451 7.545 -3.130 1.00 42.27 205 GLN A N 1
ATOM 665 C CA . GLN A 1 97 ? 25.299 8.471 -3.863 1.00 46.76 205 GLN A CA 1
ATOM 666 C C . GLN A 1 97 ? 24.524 9.064 -5.028 1.00 39.54 205 GLN A C 1
ATOM 667 O O . GLN A 1 97 ? 23.716 8.386 -5.665 1.00 45.96 205 GLN A O 1
ATOM 673 N N . ARG A 1 98 ? 24.792 10.335 -5.307 1.00 42.50 206 ARG A N 1
ATOM 674 C CA . ARG A 1 98 ? 24.133 11.055 -6.385 1.00 44.57 206 ARG A CA 1
ATOM 675 C C . ARG A 1 98 ? 25.012 11.057 -7.630 1.00 55.28 206 ARG A C 1
ATOM 676 O O . ARG A 1 98 ? 26.243 11.093 -7.536 1.00 54.06 206 ARG A O 1
ATOM 684 N N . GLY A 1 99 ? 24.367 11.037 -8.796 1.00 54.55 207 GLY A N 1
ATOM 685 C CA . GLY A 1 99 ? 25.061 10.866 -10.062 1.00 57.02 207 GLY A CA 1
ATOM 686 C C . GLY A 1 99 ? 25.904 12.042 -10.504 1.00 68.73 207 GLY A C 1
ATOM 687 O O . GLY A 1 99 ? 26.654 11.905 -11.476 1.00 77.32 207 GLY A O 1
ATOM 688 N N . ASP A 1 100 ? 25.798 13.186 -9.837 1.00 64.95 208 ASP A N 1
ATOM 689 C CA . ASP A 1 100 ? 26.667 14.306 -10.168 1.00 57.33 208 ASP A CA 1
ATOM 690 C C . ASP A 1 100 ? 28.043 14.187 -9.524 1.00 62.30 208 ASP A C 1
ATOM 691 O O . ASP A 1 100 ? 28.863 15.097 -9.679 1.00 83.98 208 ASP A O 1
ATOM 696 N N . VAL A 1 101 ? 28.313 13.090 -8.816 1.00 68.58 209 VAL A N 1
ATOM 697 C CA . VAL A 1 101 ? 29.579 12.894 -8.120 1.00 76.99 209 VAL A CA 1
ATOM 698 C C . VAL A 1 101 ? 30.070 11.467 -8.338 1.00 87.55 209 VAL A C 1
ATOM 699 O O . VAL A 1 101 ? 31.194 11.252 -8.806 1.00 98.55 209 VAL A O 1
ATOM 703 N N . SER A 1 102 ? 29.231 10.482 -8.004 1.00 76.60 210 SER A N 1
ATOM 704 C CA . SER A 1 102 ? 29.627 9.081 -8.112 1.00 79.79 210 SER A CA 1
ATOM 705 C C . SER A 1 102 ? 29.353 8.551 -9.518 1.00 71.93 210 SER A C 1
ATOM 706 O O . SER A 1 102 ? 28.294 8.825 -10.090 1.00 72.15 210 SER A O 1
ATOM 709 N N . PRO A 1 103 ? 30.287 7.793 -10.088 1.00 69.97 211 PRO A N 1
ATOM 710 C CA . PRO A 1 103 ? 30.096 7.268 -11.444 1.00 64.78 211 PRO A CA 1
ATOM 711 C C . PRO A 1 103 ? 29.086 6.134 -11.443 1.00 62.90 211 PRO A C 1
ATOM 712 O O . PRO A 1 103 ? 29.042 5.329 -10.502 1.00 66.75 211 PRO A O 1
ATOM 716 N N . PRO A 1 104 ? 28.266 6.032 -12.490 1.00 66.87 212 PRO A N 1
ATOM 717 C CA . PRO A 1 104 ? 27.226 4.992 -12.495 1.00 63.75 212 PRO A CA 1
ATOM 718 C C . PRO A 1 104 ? 27.776 3.587 -12.648 1.00 55.85 212 PRO A C 1
ATOM 719 O O . PRO A 1 104 ? 27.174 2.645 -12.119 1.00 54.18 212 PRO A O 1
ATOM 723 N N . GLU A 1 105 ? 28.893 3.413 -13.360 1.00 61.73 213 GLU A N 1
ATOM 724 C CA . GLU A 1 105 ? 29.432 2.072 -13.562 1.00 73.19 213 GLU A CA 1
ATOM 725 C C . GLU A 1 105 ? 29.820 1.427 -12.240 1.00 69.12 213 GLU A C 1
ATOM 726 O O . GLU A 1 105 ? 29.729 0.203 -12.095 1.00 73.53 213 GLU A O 1
ATOM 732 N N . GLN A 1 106 ? 30.238 2.230 -11.265 1.00 55.26 214 GLN A N 1
ATOM 733 C CA . GLN A 1 106 ? 30.583 1.740 -9.939 1.00 56.21 214 GLN A CA 1
ATOM 734 C C . GLN A 1 106 ? 29.365 1.520 -9.051 1.00 50.28 214 GLN A C 1
ATOM 735 O O . GLN A 1 106 ? 29.532 1.295 -7.849 1.00 54.14 214 GLN A O 1
ATOM 741 N N . ALA A 1 107 ? 28.153 1.574 -9.607 1.00 44.49 215 ALA A N 1
ATOM 742 C CA . ALA A 1 107 ? 26.926 1.554 -8.820 1.00 49.83 215 ALA A CA 1
ATOM 743 C C . ALA A 1 107 ? 26.089 0.304 -9.062 1.00 42.75 215 ALA A C 1
ATOM 744 O O . ALA A 1 107 ? 24.898 0.287 -8.736 1.00 39.65 215 ALA A O 1
ATOM 746 N N . PHE A 1 108 ? 26.687 -0.744 -9.617 1.00 35.35 216 PHE A N 1
ATOM 747 C CA . PHE A 1 108 ? 25.986 -1.986 -9.909 1.00 38.18 216 PHE A CA 1
ATOM 748 C C . PHE A 1 108 ? 26.563 -3.111 -9.064 1.00 40.87 216 PHE A C 1
ATOM 749 O O . PHE A 1 108 ? 27.784 -3.287 -9.002 1.00 44.01 216 PHE A O 1
ATOM 757 N N . PHE A 1 109 ? 25.683 -3.860 -8.414 1.00 38.24 217 PHE A N 1
ATOM 758 C CA . PHE A 1 109 ? 26.062 -5.056 -7.684 1.00 39.03 217 PHE A CA 1
ATOM 759 C C . PHE A 1 109 ? 25.858 -6.285 -8.562 1.00 41.51 217 PHE A C 1
ATOM 760 O O . PHE A 1 109 ? 25.089 -6.270 -9.526 1.00 36.76 217 PHE A O 1
ATOM 768 N N . VAL A 1 110 ? 26.556 -7.358 -8.217 1.00 34.25 218 VAL A N 1
ATOM 769 C CA . VAL A 1 110 ? 26.417 -8.624 -8.924 1.00 34.59 218 VAL A CA 1
ATOM 770 C C . VAL A 1 110 ? 25.321 -9.431 -8.244 1.00 38.66 218 VAL A C 1
ATOM 771 O O . VAL A 1 110 ? 25.432 -9.775 -7.063 1.00 40.98 218 VAL A O 1
ATOM 775 N N . LEU A 1 111 ? 24.263 -9.730 -8.988 1.00 36.43 219 LEU A N 1
ATOM 776 C CA . LEU A 1 111 ? 23.136 -10.455 -8.420 1.00 38.69 219 LEU A CA 1
ATOM 777 C C . LEU A 1 111 ? 23.456 -11.940 -8.304 1.00 33.46 219 LEU A C 1
ATOM 778 O O . LEU A 1 111 ? 24.009 -12.546 -9.228 1.00 44.58 219 LEU A O 1
ATOM 783 N N . HIS A 1 112 ? 23.110 -12.523 -7.161 1.00 35.67 220 HIS A N 1
ATOM 784 C CA . HIS A 1 112 ? 23.141 -13.964 -6.965 1.00 41.08 220 HIS A CA 1
ATOM 785 C C . HIS A 1 112 ? 21.758 -14.418 -6.530 1.00 44.09 220 HIS A C 1
ATOM 786 O O . HIS A 1 112 ? 21.207 -13.894 -5.556 1.00 48.63 220 HIS A O 1
ATOM 793 N N . LYS A 1 113 ? 21.202 -15.381 -7.255 1.00 39.52 221 LYS A N 1
ATOM 794 C CA . LYS A 1 113 ? 19.890 -15.924 -6.947 1.00 41.81 221 LYS A CA 1
ATOM 795 C C . LYS A 1 113 ? 20.017 -17.026 -5.909 1.00 38.45 221 LYS A C 1
ATOM 796 O O . LYS A 1 113 ? 20.865 -17.915 -6.029 1.00 37.81 221 LYS A O 1
ATOM 802 N N . LYS A 1 114 ? 19.169 -16.961 -4.891 1.00 35.58 222 LYS A N 1
ATOM 803 C CA . LYS A 1 114 ? 19.130 -17.944 -3.821 1.00 47.23 222 LYS A CA 1
ATOM 804 C C . LYS A 1 114 ? 17.812 -18.720 -3.898 1.00 45.22 222 LYS A C 1
ATOM 805 O O . LYS A 1 114 ? 17.030 -18.568 -4.841 1.00 39.57 222 LYS A O 1
ATOM 811 N N . SER A 1 115 ? 17.576 -19.564 -2.896 1.00 43.15 223 SER A N 1
ATOM 812 C CA . SER A 1 115 ? 16.353 -20.348 -2.836 1.00 51.65 223 SER A CA 1
ATOM 813 C C . SER A 1 115 ? 15.155 -19.457 -2.512 1.00 45.16 223 SER A C 1
ATOM 814 O O . SER A 1 115 ? 15.285 -18.381 -1.920 1.00 44.65 223 SER A O 1
ATOM 817 N N . SER A 1 116 ? 13.974 -19.912 -2.936 1.00 50.72 224 SER A N 1
ATOM 818 C CA . SER A 1 116 ? 12.702 -19.303 -2.543 1.00 52.97 224 SER A CA 1
ATOM 819 C C . SER A 1 116 ? 12.604 -17.838 -2.977 1.00 50.16 224 SER A C 1
ATOM 820 O O . SER A 1 116 ? 12.073 -16.992 -2.253 1.00 45.45 224 SER A O 1
ATOM 823 N N . ASP A 1 117 ? 13.115 -17.540 -4.174 1.00 44.06 225 ASP A N 1
ATOM 824 C CA . ASP A 1 117 ? 13.075 -16.225 -4.814 1.00 43.23 225 ASP A CA 1
ATOM 825 C C . ASP A 1 117 ? 13.897 -15.169 -4.090 1.00 47.03 225 ASP A C 1
ATOM 826 O O . ASP A 1 117 ? 13.754 -13.976 -4.391 1.00 41.33 225 ASP A O 1
ATOM 831 N N . PHE A 1 118 ? 14.750 -15.559 -3.149 1.00 41.01 226 PHE A N 1
ATOM 832 C CA . PHE A 1 118 ? 15.635 -14.603 -2.502 1.00 40.13 226 PHE A CA 1
ATOM 833 C C . PHE A 1 118 ? 16.879 -14.367 -3.349 1.00 41.82 226 PHE A C 1
ATOM 834 O O . PHE A 1 118 ? 17.295 -15.224 -4.134 1.00 44.15 226 PHE A O 1
ATOM 842 N N . VAL A 1 119 ? 17.478 -13.189 -3.180 1.00 36.57 227 VAL A N 1
ATOM 843 C CA . VAL A 1 119 ? 18.664 -12.809 -3.933 1.00 34.52 227 VAL A CA 1
ATOM 844 C C . VAL A 1 119 ? 19.687 -12.190 -2.990 1.00 40.96 227 VAL A C 1
ATOM 845 O O . VAL A 1 119 ? 19.378 -11.805 -1.861 1.00 35.16 227 VAL A O 1
ATOM 849 N N A SER A 1 120 ? 20.925 -12.110 -3.472 0.68 35.86 228 SER A N 1
ATOM 850 N N B SER A 1 120 ? 20.924 -12.101 -3.475 0.32 37.10 228 SER A N 1
ATOM 851 C CA A SER A 1 120 ? 22.004 -11.434 -2.769 0.68 38.84 228 SER A CA 1
ATOM 852 C CA B SER A 1 120 ? 22.000 -11.429 -2.762 0.32 38.53 228 SER A CA 1
ATOM 853 C C A SER A 1 120 ? 22.719 -10.502 -3.737 0.68 40.39 228 SER A C 1
ATOM 854 C C B SER A 1 120 ? 22.763 -10.532 -3.729 0.32 39.44 228 SER A C 1
ATOM 855 O O A SER A 1 120 ? 22.689 -10.698 -4.954 0.68 38.73 228 SER A O 1
ATOM 856 O O B SER A 1 120 ? 22.802 -10.776 -4.938 0.32 39.13 228 SER A O 1
ATOM 861 N N . PHE A 1 121 ? 23.370 -9.481 -3.181 1.00 35.10 229 PHE A N 1
ATOM 862 C CA . PHE A 1 121 ? 24.066 -8.466 -3.969 1.00 36.08 229 PHE A CA 1
ATOM 863 C C . PHE A 1 121 ? 25.538 -8.444 -3.577 1.00 38.39 229 PHE A C 1
ATOM 864 O O . PHE A 1 121 ? 25.879 -8.081 -2.447 1.00 37.89 229 PHE A O 1
ATOM 872 N N . GLU A 1 122 ? 26.404 -8.822 -4.512 1.00 34.87 230 GLU A N 1
ATOM 873 C CA . GLU A 1 122 ? 27.843 -8.849 -4.293 1.00 36.47 230 GLU A CA 1
ATOM 874 C C . GLU A 1 122 ? 28.478 -7.595 -4.874 1.00 36.63 230 GLU A C 1
ATOM 875 O O . GLU A 1 122 ? 28.114 -7.152 -5.968 1.00 39.76 230 GLU A O 1
ATOM 881 N N . CYS A 1 123 ? 29.419 -7.023 -4.127 1.00 41.86 231 CYS A N 1
ATOM 882 C CA . CYS A 1 123 ? 30.178 -5.880 -4.611 1.00 42.77 231 CYS A CA 1
ATOM 883 C C . CYS A 1 123 ? 30.992 -6.275 -5.835 1.00 51.03 231 CYS A C 1
ATOM 884 O O . CYS A 1 123 ? 31.643 -7.323 -5.851 1.00 59.17 231 CYS A O 1
ATOM 887 N N . LYS A 1 124 ? 30.941 -5.434 -6.872 1.00 53.61 232 LYS A N 1
ATOM 888 C CA . LYS A 1 124 ? 31.646 -5.749 -8.111 1.00 55.78 232 LYS A CA 1
ATOM 889 C C . LYS A 1 124 ? 33.151 -5.817 -7.890 1.00 61.18 232 LYS A C 1
ATOM 890 O O . LYS A 1 124 ? 33.832 -6.680 -8.458 1.00 63.24 232 LYS A O 1
ATOM 896 N N . ASN A 1 125 ? 33.686 -4.928 -7.054 1.00 60.99 233 ASN A N 1
ATOM 897 C CA . ASN A 1 125 ? 35.123 -4.806 -6.855 1.00 80.48 233 ASN A CA 1
ATOM 898 C C . ASN A 1 125 ? 35.630 -5.513 -5.607 1.00 87.62 233 ASN A C 1
ATOM 899 O O . ASN A 1 125 ? 36.847 -5.667 -5.458 1.00 93.93 233 ASN A O 1
ATOM 904 N N . LEU A 1 126 ? 34.741 -5.941 -4.711 1.00 82.76 234 LEU A N 1
ATOM 905 C CA . LEU A 1 126 ? 35.114 -6.615 -3.469 1.00 74.19 234 LEU A CA 1
ATOM 906 C C . LEU A 1 126 ? 34.491 -8.006 -3.464 1.00 56.31 234 LEU A C 1
ATOM 907 O O . LEU A 1 126 ? 33.474 -8.239 -2.796 1.00 60.57 234 LEU A O 1
ATOM 912 N N . PRO A 1 127 ? 35.075 -8.951 -4.199 1.00 59.42 235 PRO A N 1
ATOM 913 C CA . PRO A 1 127 ? 34.477 -10.288 -4.300 1.00 62.80 235 PRO A CA 1
ATOM 914 C C . PRO A 1 127 ? 34.336 -10.940 -2.932 1.00 66.22 235 PRO A C 1
ATOM 915 O O . PRO A 1 127 ? 35.218 -10.838 -2.077 1.00 63.57 235 PRO A O 1
ATOM 919 N N . GLY A 1 128 ? 33.205 -11.613 -2.727 1.00 64.29 236 GLY A N 1
ATOM 920 C CA . GLY A 1 128 ? 32.884 -12.192 -1.443 1.00 53.03 236 GLY A CA 1
ATOM 921 C C . GLY A 1 128 ? 32.270 -11.235 -0.446 1.00 47.74 236 GLY A C 1
ATOM 922 O O . GLY A 1 128 ? 31.813 -11.682 0.613 1.00 51.54 236 GLY A O 1
ATOM 923 N N . THR A 1 129 ? 32.249 -9.937 -0.741 1.00 44.49 237 THR A N 1
ATOM 924 C CA . THR A 1 129 ? 31.628 -8.939 0.121 1.00 48.96 237 THR A CA 1
ATOM 925 C C . THR A 1 129 ? 30.246 -8.602 -0.421 1.00 43.51 237 THR A C 1
ATOM 926 O O . THR A 1 129 ? 30.092 -8.333 -1.617 1.00 47.72 237 THR A O 1
ATOM 930 N N . TYR A 1 130 ? 29.251 -8.607 0.462 1.00 43.43 238 TYR A N 1
ATOM 931 C CA . TYR A 1 130 ? 27.854 -8.511 0.072 1.00 38.75 238 TYR A CA 1
ATOM 932 C C . TYR A 1 130 ? 27.152 -7.417 0.860 1.00 44.82 238 TYR A C 1
ATOM 933 O O . TYR A 1 130 ? 27.618 -6.981 1.916 1.00 47.32 238 TYR A O 1
ATOM 942 N N . ILE A 1 131 ? 26.008 -6.983 0.332 1.00 39.06 239 ILE A N 1
ATOM 943 C CA . ILE A 1 131 ? 25.078 -6.198 1.131 1.00 37.85 239 ILE A CA 1
ATOM 944 C C . ILE A 1 131 ? 24.495 -7.094 2.214 1.00 41.56 239 ILE A C 1
ATOM 945 O O . ILE A 1 131 ? 24.040 -8.213 1.939 1.00 38.30 239 ILE A O 1
ATOM 950 N N . GLY A 1 132 ? 24.525 -6.614 3.457 1.00 38.18 240 GLY A N 1
ATOM 951 C CA . GLY A 1 132 ? 23.987 -7.349 4.582 1.00 40.73 240 GLY A CA 1
ATOM 952 C C . GLY A 1 132 ? 23.227 -6.421 5.508 1.00 49.46 240 GLY A C 1
ATOM 953 O O . GLY A 1 132 ? 23.116 -5.220 5.258 1.00 44.23 240 GLY A O 1
ATOM 954 N N . VAL A 1 133 ? 22.704 -6.999 6.585 1.00 50.92 241 VAL A N 1
ATOM 955 C CA . VAL A 1 133 ? 21.916 -6.266 7.567 1.00 55.83 241 VAL A CA 1
ATOM 956 C C . VAL A 1 133 ? 22.637 -6.312 8.905 1.00 56.22 241 VAL A C 1
ATOM 957 O O . VAL A 1 133 ? 22.966 -7.396 9.402 1.00 53.67 241 VAL A O 1
ATOM 961 N N . LYS A 1 134 ? 22.882 -5.136 9.480 1.00 61.46 242 LYS A N 1
ATOM 962 C CA . LYS A 1 134 ? 23.461 -5.007 10.813 1.00 61.11 242 LYS A CA 1
ATOM 963 C C . LYS A 1 134 ? 22.775 -3.852 11.526 1.00 69.98 242 LYS A C 1
ATOM 964 O O . LYS A 1 134 ? 22.837 -2.712 11.055 1.00 74.44 242 LYS A O 1
ATOM 970 N N . ASP A 1 135 ? 22.114 -4.150 12.648 1.00 80.39 243 ASP A N 1
ATOM 971 C CA . ASP A 1 135 ? 21.542 -3.132 13.537 1.00 83.04 243 ASP A CA 1
ATOM 972 C C . ASP A 1 135 ? 20.557 -2.222 12.802 1.00 83.46 243 ASP A C 1
ATOM 973 O O . ASP A 1 135 ? 20.665 -0.995 12.844 1.00 81.34 243 ASP A O 1
ATOM 978 N N . ASN A 1 136 ? 19.582 -2.839 12.129 1.00 78.76 244 ASN A N 1
ATOM 979 C CA . ASN A 1 136 ? 18.546 -2.115 11.387 1.00 78.79 244 ASN A CA 1
ATOM 980 C C . ASN A 1 136 ? 19.142 -1.172 10.343 1.00 70.37 244 ASN A C 1
ATOM 981 O O . ASN A 1 136 ? 18.568 -0.123 10.035 1.00 62.35 244 ASN A O 1
ATOM 986 N N . GLN A 1 137 ? 20.300 -1.537 9.799 1.00 67.57 245 GLN A N 1
ATOM 987 C CA . GLN A 1 137 ? 20.933 -0.795 8.719 1.00 59.43 245 GLN A CA 1
ATOM 988 C C . GLN A 1 137 ? 21.520 -1.782 7.722 1.00 50.68 245 GLN A C 1
ATOM 989 O O . GLN A 1 137 ? 21.780 -2.942 8.048 1.00 53.05 245 GLN A O 1
ATOM 995 N N . LEU A 1 138 ? 21.731 -1.307 6.498 1.00 51.80 246 LEU A N 1
ATOM 996 C CA . LEU A 1 138 ? 22.470 -2.067 5.502 1.00 40.65 246 LEU A CA 1
ATOM 997 C C . LEU A 1 138 ? 23.964 -1.852 5.704 1.00 48.64 246 LEU A C 1
ATOM 998 O O . LEU A 1 138 ? 24.415 -0.729 5.945 1.00 56.69 246 LEU A O 1
ATOM 1003 N N . ALA A 1 139 ? 24.728 -2.936 5.611 1.00 43.92 247 ALA A N 1
ATOM 1004 C CA . ALA A 1 139 ? 26.173 -2.875 5.752 1.00 46.38 247 ALA A CA 1
ATOM 1005 C C . ALA A 1 139 ? 26.806 -3.787 4.713 1.00 52.58 247 ALA A C 1
ATOM 1006 O O . ALA A 1 139 ? 26.125 -4.568 4.042 1.00 49.19 247 ALA A O 1
ATOM 1008 N N . LEU A 1 140 ? 28.122 -3.665 4.569 1.00 43.38 248 LEU A N 1
ATOM 1009 C CA . LEU A 1 140 ? 28.910 -4.625 3.811 1.00 49.45 248 LEU A CA 1
ATOM 1010 C C . LEU A 1 140 ? 29.383 -5.725 4.751 1.00 52.34 248 LEU A C 1
ATOM 1011 O O . LEU A 1 140 ? 29.852 -5.448 5.858 1.00 54.63 248 LEU A O 1
ATOM 1016 N N . VAL A 1 141 ? 29.231 -6.979 4.320 1.00 48.23 249 VAL A N 1
ATOM 1017 C CA . VAL A 1 141 ? 29.597 -8.126 5.141 1.00 51.64 249 VAL A CA 1
ATOM 1018 C C . VAL A 1 141 ? 30.285 -9.173 4.276 1.00 52.53 249 VAL A C 1
ATOM 1019 O O . VAL A 1 141 ? 30.136 -9.205 3.053 1.00 53.05 249 VAL A O 1
ATOM 1023 N N . GLU A 1 142 ? 31.051 -10.033 4.939 1.00 45.37 250 GLU A N 1
ATOM 1024 C CA . GLU A 1 142 ? 31.704 -11.162 4.295 1.00 53.36 250 GLU A CA 1
ATOM 1025 C C . GLU A 1 142 ? 30.756 -12.354 4.314 1.00 65.99 250 GLU A C 1
ATOM 1026 O O . GLU A 1 142 ? 30.173 -12.670 5.357 1.00 70.84 250 GLU A O 1
ATOM 1032 N N . GLU A 1 143 ? 30.593 -13.002 3.155 1.00 62.18 251 GLU A N 1
ATOM 1033 C CA . GLU A 1 143 ? 29.664 -14.125 3.053 1.00 62.50 251 GLU A CA 1
ATOM 1034 C C . GLU A 1 143 ? 30.005 -15.218 4.059 1.00 66.91 251 GLU A C 1
ATOM 1035 O O . GLU A 1 143 ? 29.122 -15.753 4.740 1.00 65.31 251 GLU A O 1
ATOM 1041 N N . LYS A 1 144 ? 31.291 -15.553 4.171 1.00 74.16 252 LYS A N 1
ATOM 1042 C CA . LYS A 1 144 ? 31.709 -16.616 5.078 1.00 90.91 252 LYS A CA 1
ATOM 1043 C C . LYS A 1 144 ? 31.496 -16.237 6.539 1.00 91.69 252 LYS A C 1
ATOM 1044 O O . LYS A 1 144 ? 31.212 -17.111 7.366 1.00 92.54 252 LYS A O 1
ATOM 1050 N N . ASP A 1 145 ? 31.621 -14.955 6.878 1.00 88.60 253 ASP A N 1
ATOM 1051 C CA . ASP A 1 145 ? 31.454 -14.514 8.258 1.00 81.17 253 ASP A CA 1
ATOM 1052 C C . ASP A 1 145 ? 29.996 -14.409 8.683 1.00 78.84 253 ASP A C 1
ATOM 1053 O O . ASP A 1 145 ? 29.731 -14.077 9.843 1.00 82.68 253 ASP A O 1
ATOM 1058 N N . GLU A 1 146 ? 29.051 -14.677 7.787 1.00 73.84 254 GLU A N 1
ATOM 1059 C CA . GLU A 1 146 ? 27.636 -14.525 8.083 1.00 75.21 254 GLU A CA 1
ATOM 1060 C C . GLU A 1 146 ? 26.889 -15.805 7.745 1.00 76.11 254 GLU A C 1
ATOM 1061 O O . GLU A 1 146 ? 27.379 -16.665 7.007 1.00 76.47 254 GLU A O 1
ATOM 1067 N N . SER A 1 147 ? 25.688 -15.920 8.305 1.00 74.48 255 SER A N 1
ATOM 1068 C CA . SER A 1 147 ? 24.757 -16.941 7.861 1.00 74.88 255 SER A CA 1
ATOM 1069 C C . SER A 1 147 ? 24.209 -16.572 6.484 1.00 71.46 255 SER A C 1
ATOM 1070 O O . SER A 1 147 ? 24.348 -15.439 6.014 1.00 77.34 255 SER A O 1
ATOM 1073 N N . CYS A 1 148 ? 23.588 -17.555 5.830 1.00 54.02 256 CYS A N 1
ATOM 1074 C CA . CYS A 1 148 ? 23.074 -17.338 4.481 1.00 61.03 256 CYS A CA 1
ATOM 1075 C C . CYS A 1 148 ? 22.055 -16.206 4.455 1.00 57.49 256 CYS A C 1
ATOM 1076 O O . CYS A 1 148 ? 22.101 -15.331 3.584 1.00 56.69 256 CYS A O 1
ATOM 1079 N N . ASN A 1 149 ? 21.146 -16.193 5.431 1.00 53.76 257 ASN A N 1
ATOM 1080 C CA . ASN A 1 149 ? 20.020 -15.267 5.407 1.00 60.52 257 ASN A CA 1
ATOM 1081 C C . ASN A 1 149 ? 20.427 -13.821 5.663 1.00 43.35 257 ASN A C 1
ATOM 1082 O O . ASN A 1 149 ? 19.636 -12.916 5.377 1.00 44.14 257 ASN A O 1
ATOM 1087 N N . ASN A 1 150 ? 21.631 -13.576 6.188 1.00 49.28 258 ASN A N 1
ATOM 1088 C CA . ASN A 1 150 ? 22.045 -12.203 6.470 1.00 51.49 258 ASN A CA 1
ATOM 1089 C C . ASN A 1 150 ? 22.183 -11.381 5.194 1.00 54.91 258 ASN A C 1
ATOM 1090 O O . ASN A 1 150 ? 21.964 -10.163 5.215 1.00 45.43 258 ASN A O 1
ATOM 1095 N N . ILE A 1 151 ? 22.531 -12.018 4.080 1.00 47.52 259 ILE A N 1
ATOM 1096 C CA . ILE A 1 151 ? 22.725 -11.326 2.813 1.00 40.86 259 ILE A CA 1
ATOM 1097 C C . ILE A 1 151 ? 21.583 -11.608 1.840 1.00 39.48 259 ILE A C 1
ATOM 1098 O O . ILE A 1 151 ? 21.697 -11.318 0.653 1.00 37.98 259 ILE A O 1
ATOM 1103 N N . MET A 1 152 ? 20.479 -12.169 2.322 1.00 43.83 260 MET A N 1
ATOM 1104 C CA . MET A 1 152 ? 19.372 -12.563 1.463 1.00 42.26 260 MET A CA 1
ATOM 1105 C C . MET A 1 152 ? 18.261 -11.525 1.533 1.00 41.82 260 MET A C 1
ATOM 1106 O O . MET A 1 152 ? 17.815 -11.156 2.625 1.00 36.90 260 MET A O 1
ATOM 1111 N N . PHE A 1 153 ? 17.829 -11.053 0.364 1.00 37.71 261 PHE A N 1
ATOM 1112 C CA . PHE A 1 153 ? 16.783 -10.052 0.230 1.00 36.80 261 PHE A CA 1
ATOM 1113 C C . PHE A 1 153 ? 15.738 -10.565 -0.746 1.00 40.27 261 PHE A C 1
ATOM 1114 O O . PHE A 1 153 ? 15.952 -11.550 -1.456 1.00 35.15 261 PHE A O 1
ATOM 1122 N N . LYS A 1 154 ? 14.597 -9.882 -0.789 1.00 34.94 262 LYS A N 1
ATOM 1123 C CA . LYS A 1 154 ? 13.516 -10.268 -1.686 1.00 29.45 262 LYS A CA 1
ATOM 1124 C C . LYS A 1 154 ? 12.969 -9.034 -2.385 1.00 38.23 262 LYS A C 1
ATOM 1125 O O . LYS A 1 154 ? 12.699 -8.019 -1.737 1.00 37.89 262 LYS A O 1
ATOM 1131 N N . LEU A 1 155 ? 12.800 -9.130 -3.701 1.00 36.88 263 LEU A N 1
ATOM 1132 C CA . LEU A 1 155 ? 12.214 -8.068 -4.508 1.00 33.57 263 LEU A CA 1
ATOM 1133 C C . LEU A 1 155 ? 10.792 -8.471 -4.871 1.00 39.19 263 LEU A C 1
ATOM 1134 O O . LEU A 1 155 ? 10.574 -9.544 -5.444 1.00 37.13 263 LEU A O 1
ATOM 1139 N N . SER A 1 156 ? 9.829 -7.616 -4.531 1.00 38.67 264 SER A N 1
ATOM 1140 C CA . SER A 1 156 ? 8.417 -7.923 -4.701 1.00 40.48 264 SER A CA 1
ATOM 1141 C C . SER A 1 156 ? 7.732 -6.808 -5.476 1.00 44.87 264 SER A C 1
ATOM 1142 O O . SER A 1 156 ? 8.022 -5.625 -5.270 1.00 36.72 264 SER A O 1
ATOM 1145 N N . LYS A 1 157 ? 6.833 -7.198 -6.376 1.00 36.39 265 LYS A N 1
ATOM 1146 C CA . LYS A 1 157 ? 6.063 -6.231 -7.140 1.00 36.28 265 LYS A CA 1
ATOM 1147 C C . LYS A 1 157 ? 5.022 -5.571 -6.245 1.00 48.43 265 LYS A C 1
ATOM 1148 O O . LYS A 1 157 ? 4.511 -6.188 -5.306 1.00 44.40 265 LYS A O 1
ATOM 1154 N N . ILE A 1 158 ? 4.725 -4.305 -6.531 1.00 63.41 266 ILE A N 1
ATOM 1155 C CA . ILE A 1 158 ? 3.723 -3.531 -5.795 1.00 79.39 266 ILE A CA 1
ATOM 1156 C C . ILE A 1 158 ? 4.095 -3.405 -4.324 1.00 86.83 266 ILE A C 1
ATOM 1157 O O . ILE A 1 158 ? 4.201 -2.297 -3.797 1.00 91.72 266 ILE A O 1
ATOM 1162 N N . GLY B 2 64 ? 20.026 14.015 -24.434 1.00 76.64 64 GLY B N 1
ATOM 1163 C CA . GLY B 2 64 ? 19.545 12.861 -23.698 1.00 64.65 64 GLY B CA 1
ATOM 1164 C C . GLY B 2 64 ? 18.088 12.959 -23.293 1.00 60.67 64 GLY B C 1
ATOM 1165 O O . GLY B 2 64 ? 17.482 14.023 -23.386 1.00 59.81 64 GLY B O 1
ATOM 1166 N N . CYS B 2 65 ? 17.517 11.843 -22.843 1.00 53.06 65 CYS B N 1
ATOM 1167 C CA . CYS B 2 65 ? 16.138 11.812 -22.373 1.00 53.04 65 CYS B CA 1
ATOM 1168 C C . CYS B 2 65 ? 16.092 11.245 -20.967 1.00 47.68 65 CYS B C 1
ATOM 1169 O O . CYS B 2 65 ? 16.789 10.272 -20.662 1.00 50.06 65 CYS B O 1
ATOM 1172 N N . LYS B 2 66 ? 15.283 11.865 -20.114 1.00 55.20 66 LYS B N 1
ATOM 1173 C CA . LYS B 2 66 ? 14.978 11.269 -18.823 1.00 54.92 66 LYS B CA 1
ATOM 1174 C C . LYS B 2 66 ? 14.241 9.953 -19.030 1.00 44.63 66 LYS B C 1
ATOM 1175 O O . LYS B 2 66 ? 13.416 9.820 -19.938 1.00 50.27 66 LYS B O 1
ATOM 1181 N N . GLY B 2 67 ? 14.565 8.967 -18.198 1.00 39.10 67 GLY B N 1
ATOM 1182 C CA . GLY B 2 67 ? 13.989 7.650 -18.360 1.00 35.59 67 GLY B CA 1
ATOM 1183 C C . GLY B 2 67 ? 12.498 7.623 -18.091 1.00 37.46 67 GLY B C 1
ATOM 1184 O O . GLY B 2 67 ? 11.939 8.475 -17.400 1.00 46.20 67 GLY B O 1
ATOM 1185 N N . ILE B 2 68 ? 11.849 6.600 -18.653 1.00 43.82 68 ILE B N 1
ATOM 1186 C CA . ILE B 2 68 ? 10.396 6.476 -18.550 1.00 44.79 68 ILE B CA 1
ATOM 1187 C C . ILE B 2 68 ? 9.968 6.381 -17.091 1.00 39.43 68 ILE B C 1
ATOM 1188 O O . ILE B 2 68 ? 9.087 7.117 -16.634 1.00 40.74 68 ILE B O 1
ATOM 1193 N N . LEU B 2 69 ? 10.595 5.478 -16.335 1.00 36.52 69 LEU B N 1
ATOM 1194 C CA . LEU B 2 69 ? 10.210 5.296 -14.940 1.00 36.78 69 LEU B CA 1
ATOM 1195 C C . LEU B 2 69 ? 10.604 6.500 -14.089 1.00 34.33 69 LEU B C 1
ATOM 1196 O O . LEU B 2 69 ? 9.889 6.855 -13.145 1.00 42.36 69 LEU B O 1
ATOM 1201 N N . GLU B 2 70 ? 11.734 7.142 -14.405 1.00 34.16 70 GLU B N 1
ATOM 1202 C CA . GLU B 2 70 ? 12.126 8.349 -13.678 1.00 41.09 70 GLU B CA 1
ATOM 1203 C C . GLU B 2 70 ? 11.092 9.455 -13.848 1.00 42.94 70 GLU B C 1
ATOM 1204 O O . GLU B 2 70 ? 10.741 10.140 -12.882 1.00 42.12 70 GLU B O 1
ATOM 1210 N N . MET B 2 71 ? 10.600 9.648 -15.073 1.00 44.76 71 MET B N 1
ATOM 1211 C CA . MET B 2 71 ? 9.537 10.620 -15.308 1.00 53.03 71 MET B CA 1
ATOM 1212 C C . MET B 2 71 ? 8.302 10.290 -14.483 1.00 50.71 71 MET B C 1
ATOM 1213 O O . MET B 2 71 ? 7.684 11.177 -13.882 1.00 53.62 71 MET B O 1
ATOM 1218 N N . LEU B 2 72 ? 7.931 9.008 -14.438 1.00 40.74 72 LEU B N 1
ATOM 1219 C CA . LEU B 2 72 ? 6.711 8.609 -13.745 1.00 43.94 72 LEU B CA 1
ATOM 1220 C C . LEU B 2 72 ? 6.838 8.783 -12.239 1.00 49.49 72 LEU B C 1
ATOM 1221 O O . LEU B 2 72 ? 5.896 9.234 -11.578 1.00 49.61 72 LEU B O 1
ATOM 1226 N N . PHE B 2 73 ? 7.982 8.417 -11.671 1.00 36.66 73 PHE B N 1
ATOM 1227 C CA . PHE B 2 73 ? 8.130 8.496 -10.225 1.00 40.09 73 PHE B CA 1
ATOM 1228 C C . PHE B 2 73 ? 8.506 9.890 -9.744 1.00 48.90 73 PHE B C 1
ATOM 1229 O O . PHE B 2 73 ? 8.729 10.071 -8.543 1.00 54.53 73 PHE B O 1
ATOM 1237 N N . ASP B 2 74 ? 8.557 10.874 -10.646 1.00 56.16 74 ASP B N 1
ATOM 1238 C CA . ASP B 2 74 ? 8.694 12.267 -10.237 1.00 64.34 74 ASP B CA 1
ATOM 1239 C C . ASP B 2 74 ? 7.349 12.891 -9.893 1.00 60.99 74 ASP B C 1
ATOM 1240 O O . ASP B 2 74 ? 7.299 13.862 -9.130 1.00 65.03 74 ASP B O 1
ATOM 1245 N N . MET B 2 75 ? 6.261 12.357 -10.438 1.00 55.43 75 MET B N 1
ATOM 1246 C CA . MET B 2 75 ? 4.933 12.886 -10.176 1.00 65.20 75 MET B CA 1
ATOM 1247 C C . MET B 2 75 ? 4.280 12.127 -9.028 1.00 67.13 75 MET B C 1
ATOM 1248 O O . MET B 2 75 ? 4.713 11.026 -8.673 1.00 59.30 75 MET B O 1
ATOM 1253 N N . PRO B 2 76 ? 3.257 12.703 -8.396 1.00 70.48 76 PRO B N 1
ATOM 1254 C CA . PRO B 2 76 ? 2.592 12.003 -7.291 1.00 69.47 76 PRO B CA 1
ATOM 1255 C C . PRO B 2 76 ? 1.933 10.718 -7.765 1.00 58.95 76 PRO B C 1
ATOM 1256 O O . PRO B 2 76 ? 1.614 10.546 -8.944 1.00 71.29 76 PRO B O 1
ATOM 1260 N N . LYS B 2 77 ? 1.738 9.801 -6.811 1.00 60.17 77 LYS B N 1
ATOM 1261 C CA . LYS B 2 77 ? 1.175 8.490 -7.128 1.00 74.92 77 LYS B CA 1
ATOM 1262 C C . LYS B 2 77 ? -0.167 8.603 -7.839 1.00 72.89 77 LYS B C 1
ATOM 1263 O O . LYS B 2 77 ? -0.469 7.796 -8.726 1.00 71.43 77 LYS B O 1
ATOM 1269 N N . GLU B 2 78 ? -0.974 9.602 -7.481 1.00 73.24 78 GLU B N 1
ATOM 1270 C CA . GLU B 2 78 ? -2.288 9.757 -8.090 1.00 69.10 78 GLU B CA 1
ATOM 1271 C C . GLU B 2 78 ? -2.205 10.221 -9.538 1.00 75.92 78 GLU B C 1
ATOM 1272 O O . GLU B 2 78 ? -3.191 10.096 -10.271 1.00 74.57 78 GLU B O 1
ATOM 1278 N N . GLU B 2 79 ? -1.057 10.746 -9.967 1.00 80.33 79 GLU B N 1
ATOM 1279 C CA . GLU B 2 79 ? -0.885 11.227 -11.332 1.00 82.32 79 GLU B CA 1
ATOM 1280 C C . GLU B 2 79 ? -0.238 10.202 -12.255 1.00 78.93 79 GLU B C 1
ATOM 1281 O O . GLU B 2 79 ? -0.173 10.438 -13.466 1.00 79.66 79 GLU B O 1
ATOM 1287 N N . ARG B 2 80 ? 0.245 9.081 -11.720 1.00 64.91 80 ARG B N 1
ATOM 1288 C CA . ARG B 2 80 ? 0.856 8.055 -12.550 1.00 61.07 80 ARG B CA 1
ATOM 1289 C C . ARG B 2 80 ? -0.211 7.164 -13.175 1.00 58.54 80 ARG B C 1
ATOM 1290 O O . ARG B 2 80 ? -1.306 7.012 -12.624 1.00 59.57 80 ARG B O 1
ATOM 1298 N N . PRO B 2 81 ? 0.083 6.564 -14.326 1.00 69.34 81 PRO B N 1
ATOM 1299 C CA . PRO B 2 81 ? -0.855 5.603 -14.908 1.00 69.94 81 PRO B CA 1
ATOM 1300 C C . PRO B 2 81 ? -0.941 4.347 -14.059 1.00 64.53 81 PRO B C 1
ATOM 1301 O O . PRO B 2 81 ? 0.032 3.922 -13.432 1.00 66.14 81 PRO B O 1
ATOM 1305 N N . SER B 2 82 ? -2.136 3.760 -14.034 1.00 64.54 82 SER B N 1
ATOM 1306 C CA . SER B 2 82 ? -2.368 2.514 -13.326 1.00 61.54 82 SER B CA 1
ATOM 1307 C C . SER B 2 82 ? -3.041 1.535 -14.283 1.00 56.41 82 SER B C 1
ATOM 1308 O O . SER B 2 82 ? -4.029 1.898 -14.943 1.00 60.35 82 SER B O 1
ATOM 1311 N N . PRO B 2 83 ? -2.542 0.294 -14.392 1.00 51.08 83 PRO B N 1
ATOM 1312 C CA . PRO B 2 83 ? -1.335 -0.179 -13.700 1.00 58.81 83 PRO B CA 1
ATOM 1313 C C . PRO B 2 83 ? -0.017 0.411 -14.224 1.00 62.29 83 PRO B C 1
ATOM 1314 O O . PRO B 2 83 ? 0.018 1.076 -15.261 1.00 50.91 83 PRO B O 1
ATOM 1318 N N . MET B 2 84 ? 1.055 0.163 -13.480 1.00 60.95 84 MET B N 1
ATOM 1319 C CA . MET B 2 84 ? 2.391 0.643 -13.799 1.00 53.58 84 MET B CA 1
ATOM 1320 C C . MET B 2 84 ? 3.106 -0.355 -14.706 1.00 43.13 84 MET B C 1
ATOM 1321 O O . MET B 2 84 ? 2.831 -1.556 -14.667 1.00 38.35 84 MET B O 1
ATOM 1326 N N . TYR B 2 85 ? 4.020 0.154 -15.536 1.00 38.66 85 TYR B N 1
ATOM 1327 C CA . TYR B 2 85 ? 4.871 -0.730 -16.324 1.00 39.28 85 TYR B CA 1
ATOM 1328 C C . TYR B 2 85 ? 5.551 -1.753 -15.421 1.00 44.06 85 TYR B C 1
ATOM 1329 O O . TYR B 2 85 ? 5.965 -1.445 -14.299 1.00 44.40 85 TYR B O 1
ATOM 1338 N N . ASP B 2 86 ? 5.656 -2.988 -15.914 1.00 42.73 86 ASP B N 1
ATOM 1339 C CA . ASP B 2 86 ? 6.379 -4.031 -15.196 1.00 47.39 86 ASP B CA 1
ATOM 1340 C C . ASP B 2 86 ? 7.884 -3.919 -15.406 1.00 45.08 86 ASP B C 1
ATOM 1341 O O . ASP B 2 86 ? 8.655 -4.023 -14.445 1.00 42.53 86 ASP B O 1
ATOM 1346 N N . SER B 2 87 ? 8.311 -3.704 -16.648 1.00 47.98 87 SER B N 1
ATOM 1347 C CA . SER B 2 87 ? 9.711 -3.456 -16.952 1.00 36.29 87 SER B CA 1
ATOM 1348 C C . SER B 2 87 ? 9.792 -2.517 -18.145 1.00 43.52 87 SER B C 1
ATOM 1349 O O . SER B 2 87 ? 8.833 -2.356 -18.904 1.00 45.67 87 SER B O 1
ATOM 1352 N N . VAL B 2 88 ? 10.954 -1.892 -18.292 1.00 39.57 88 VAL B N 1
ATOM 1353 C CA . VAL B 2 88 ? 11.250 -0.981 -19.391 1.00 32.75 88 VAL B CA 1
ATOM 1354 C C . VAL B 2 88 ? 12.666 -1.284 -19.858 1.00 34.76 88 VAL B C 1
ATOM 1355 O O . VAL B 2 88 ? 13.604 -1.233 -19.058 1.00 44.70 88 VAL B O 1
ATOM 1359 N N . THR B 2 89 ? 12.824 -1.614 -21.138 1.00 40.63 89 THR B N 1
ATOM 1360 C CA . THR B 2 89 ? 14.114 -2.008 -21.690 1.00 38.99 89 THR B CA 1
ATOM 1361 C C . THR B 2 89 ? 14.571 -0.985 -22.719 1.00 44.11 89 THR B C 1
ATOM 1362 O O . THR B 2 89 ? 13.774 -0.514 -23.534 1.00 38.16 89 THR B O 1
ATOM 1366 N N . TYR B 2 90 ? 15.856 -0.644 -22.675 1.00 40.93 90 TYR B N 1
ATOM 1367 C CA . TYR B 2 90 ? 16.438 0.393 -23.517 1.00 41.62 90 TYR B CA 1
ATOM 1368 C C . TYR B 2 90 ? 17.410 -0.254 -24.491 1.00 48.24 90 TYR B C 1
ATOM 1369 O O . TYR B 2 90 ? 18.319 -0.977 -24.069 1.00 46.47 90 TYR B O 1
ATOM 1378 N N . ASP B 2 91 ? 17.215 -0.006 -25.789 1.00 49.87 91 ASP B N 1
ATOM 1379 C CA . ASP B 2 91 ? 18.087 -0.584 -26.811 1.00 62.41 91 ASP B CA 1
ATOM 1380 C C . ASP B 2 91 ? 19.146 0.430 -27.204 1.00 64.85 91 ASP B C 1
ATOM 1381 O O . ASP B 2 91 ? 18.801 1.596 -27.462 1.00 54.86 91 ASP B O 1
ATOM 1386 N N . PRO B 2 92 ? 20.421 0.056 -27.271 1.00 65.42 92 PRO B N 1
ATOM 1387 C CA . PRO B 2 92 ? 21.441 1.014 -27.697 1.00 60.85 92 PRO B CA 1
ATOM 1388 C C . PRO B 2 92 ? 21.461 1.183 -29.206 1.00 61.63 92 PRO B C 1
ATOM 1389 O O . PRO B 2 92 ? 21.077 0.290 -29.964 1.00 58.72 92 PRO B O 1
ATOM 1393 N N . THR B 2 93 ? 21.905 2.365 -29.632 1.00 52.61 93 THR B N 1
ATOM 1394 C CA . THR B 2 93 ? 22.249 2.577 -31.025 1.00 68.41 93 THR B CA 1
ATOM 1395 C C . THR B 2 93 ? 23.499 1.765 -31.365 1.00 75.22 93 THR B C 1
ATOM 1396 O O . THR B 2 93 ? 24.276 1.409 -30.476 1.00 74.76 93 THR B O 1
ATOM 1400 N N . PRO B 2 94 ? 23.709 1.444 -32.645 1.00 79.70 94 PRO B N 1
ATOM 1401 C CA . PRO B 2 94 ? 24.906 0.666 -33.012 1.00 84.62 94 PRO B CA 1
ATOM 1402 C C . PRO B 2 94 ? 26.216 1.334 -32.632 1.00 82.54 94 PRO B C 1
ATOM 1403 O O . PRO B 2 94 ? 27.236 0.642 -32.518 1.00 81.54 94 PRO B O 1
ATOM 1407 N N . ASN B 2 95 ? 26.224 2.647 -32.418 1.00 89.06 95 ASN B N 1
ATOM 1408 C CA . ASN B 2 95 ? 27.443 3.368 -32.081 1.00 96.32 95 ASN B CA 1
ATOM 1409 C C . ASN B 2 95 ? 27.694 3.449 -30.579 1.00 83.12 95 ASN B C 1
ATOM 1410 O O . ASN B 2 95 ? 28.698 4.038 -30.166 1.00 76.48 95 ASN B O 1
ATOM 1415 N N . THR B 2 96 ? 26.823 2.864 -29.757 1.00 76.13 96 THR B N 1
ATOM 1416 C CA . THR B 2 96 ? 26.935 2.967 -28.306 1.00 70.58 96 THR B CA 1
ATOM 1417 C C . THR B 2 96 ? 27.914 1.931 -27.764 1.00 71.88 96 THR B C 1
ATOM 1418 O O . THR B 2 96 ? 27.648 0.725 -27.839 1.00 58.31 96 THR B O 1
ATOM 1422 N N . PRO B 2 97 ? 29.049 2.363 -27.200 1.00 73.03 97 PRO B N 1
ATOM 1423 C CA . PRO B 2 97 ? 30.087 1.406 -26.786 1.00 76.60 97 PRO B CA 1
ATOM 1424 C C . PRO B 2 97 ? 29.747 0.611 -25.532 1.00 76.94 97 PRO B C 1
ATOM 1425 O O . PRO B 2 97 ? 29.896 -0.615 -25.521 1.00 77.93 97 PRO B O 1
ATOM 1429 N N . THR B 2 98 ? 29.305 1.280 -24.472 1.00 78.05 98 THR B N 1
ATOM 1430 C CA . THR B 2 98 ? 29.043 0.621 -23.202 1.00 72.53 98 THR B CA 1
ATOM 1431 C C . THR B 2 98 ? 27.564 0.708 -22.847 1.00 66.51 98 THR B C 1
ATOM 1432 O O . THR B 2 98 ? 26.818 1.535 -23.379 1.00 63.04 98 THR B O 1
ATOM 1436 N N . THR B 2 99 ? 27.143 -0.175 -21.938 1.00 63.54 99 THR B N 1
ATOM 1437 C CA . THR B 2 99 ? 25.774 -0.138 -21.434 1.00 57.68 99 THR B CA 1
ATOM 1438 C C . THR B 2 99 ? 25.579 1.007 -20.447 1.00 56.21 99 THR B C 1
ATOM 1439 O O . THR B 2 99 ? 24.560 1.705 -20.494 1.00 49.02 99 THR B O 1
ATOM 1443 N N . VAL B 2 100 ? 26.540 1.213 -19.551 1.00 53.68 100 VAL B N 1
ATOM 1444 C CA . VAL B 2 100 ? 26.493 2.292 -18.573 1.00 46.19 100 VAL B CA 1
ATOM 1445 C C . VAL B 2 100 ? 27.824 3.031 -18.613 1.00 51.47 100 VAL B C 1
ATOM 1446 O O . VAL B 2 100 ? 28.888 2.407 -18.546 1.00 55.83 100 VAL B O 1
ATOM 1450 N N . GLY B 2 101 ? 27.762 4.347 -18.733 1.00 52.11 101 GLY B N 1
ATOM 1451 C CA . GLY B 2 101 ? 28.960 5.154 -18.832 1.00 53.49 101 GLY B CA 1
ATOM 1452 C C . GLY B 2 101 ? 28.646 6.499 -19.449 1.00 58.82 101 GLY B C 1
ATOM 1453 O O . GLY B 2 101 ? 27.514 6.780 -19.846 1.00 56.54 101 GLY B O 1
ATOM 1454 N N . LYS B 2 102 ? 29.690 7.331 -19.525 1.00 54.87 102 LYS B N 1
ATOM 1455 C CA . LYS B 2 102 ? 29.533 8.673 -20.081 1.00 66.39 102 LYS B CA 1
ATOM 1456 C C . LYS B 2 102 ? 29.032 8.634 -21.518 1.00 76.50 102 LYS B C 1
ATOM 1457 O O . LYS B 2 102 ? 28.338 9.557 -21.958 1.00 83.06 102 LYS B O 1
ATOM 1463 N N . ASP B 2 103 ? 29.369 7.580 -22.263 1.00 70.99 103 ASP B N 1
ATOM 1464 C CA . ASP B 2 103 ? 28.868 7.391 -23.619 1.00 76.83 103 ASP B CA 1
ATOM 1465 C C . ASP B 2 103 ? 27.978 6.159 -23.726 1.00 68.46 103 ASP B C 1
ATOM 1466 O O . ASP B 2 103 ? 27.774 5.636 -24.826 1.00 68.23 103 ASP B O 1
ATOM 1471 N N . GLY B 2 104 ? 27.441 5.683 -22.602 1.00 66.66 104 GLY B N 1
ATOM 1472 C CA . GLY B 2 104 ? 26.597 4.510 -22.600 1.00 58.38 104 GLY B CA 1
ATOM 1473 C C . GLY B 2 104 ? 25.125 4.848 -22.734 1.00 56.16 104 GLY B C 1
ATOM 1474 O O . GLY B 2 104 ? 24.726 6.005 -22.859 1.00 58.60 104 GLY B O 1
ATOM 1475 N N . ILE B 2 105 ? 24.306 3.792 -22.711 1.00 54.12 105 ILE B N 1
ATOM 1476 C CA . ILE B 2 105 ? 22.855 3.963 -22.749 1.00 51.06 105 ILE B CA 1
ATOM 1477 C C . ILE B 2 105 ? 22.409 4.878 -21.618 1.00 55.59 105 ILE B C 1
ATOM 1478 O O . ILE B 2 105 ? 21.588 5.782 -21.807 1.00 49.76 105 ILE B O 1
ATOM 1483 N N . TRP B 2 106 ? 22.966 4.666 -20.428 1.00 46.84 106 TRP B N 1
ATOM 1484 C CA . TRP B 2 106 ? 22.647 5.451 -19.245 1.00 51.05 106 TRP B CA 1
ATOM 1485 C C . TRP B 2 106 ? 23.941 5.975 -18.644 1.00 56.86 106 TRP B C 1
ATOM 1486 O O . TRP B 2 106 ? 24.888 5.208 -18.436 1.00 56.35 106 TRP B O 1
ATOM 1497 N N . ASN B 2 107 ? 23.982 7.278 -18.373 1.00 54.55 107 ASN B N 1
ATOM 1498 C CA . ASN B 2 107 ? 25.164 7.917 -17.813 1.00 47.54 107 ASN B CA 1
ATOM 1499 C C . ASN B 2 107 ? 24.962 8.363 -16.371 1.00 50.46 107 ASN B C 1
ATOM 1500 O O . ASN B 2 107 ? 25.758 9.159 -15.863 1.00 50.66 107 ASN B O 1
ATOM 1505 N N . GLY B 2 108 ? 23.921 7.872 -15.699 1.00 50.87 108 GLY B N 1
ATOM 1506 C CA . GLY B 2 108 ? 23.619 8.271 -14.345 1.00 44.67 108 GLY B CA 1
ATOM 1507 C C . GLY B 2 108 ? 22.715 9.479 -14.224 1.00 51.77 108 GLY B C 1
ATOM 1508 O O . GLY B 2 108 ? 22.140 9.699 -13.152 1.00 59.96 108 GLY B O 1
ATOM 1509 N N . VAL B 2 109 ? 22.574 10.269 -15.290 1.00 52.43 109 VAL B N 1
ATOM 1510 C CA . VAL B 2 109 ? 21.701 11.432 -15.302 1.00 51.73 109 VAL B CA 1
ATOM 1511 C C . VAL B 2 109 ? 20.543 11.265 -16.277 1.00 52.68 109 VAL B C 1
ATOM 1512 O O . VAL B 2 109 ? 19.392 11.562 -15.937 1.00 52.86 109 VAL B O 1
ATOM 1516 N N . ASP B 2 110 ? 20.820 10.797 -17.493 1.00 56.20 110 ASP B N 1
ATOM 1517 C CA . ASP B 2 110 ? 19.784 10.611 -18.498 1.00 58.19 110 ASP B CA 1
ATOM 1518 C C . ASP B 2 110 ? 20.213 9.498 -19.445 1.00 54.67 110 ASP B C 1
ATOM 1519 O O . ASP B 2 110 ? 21.244 8.847 -19.249 1.00 52.25 110 ASP B O 1
ATOM 1524 N N . TYR B 2 111 ? 19.415 9.287 -20.485 1.00 49.00 111 TYR B N 1
ATOM 1525 C CA . TYR B 2 111 ? 19.579 8.157 -21.386 1.00 48.02 111 TYR B CA 1
ATOM 1526 C C . TYR B 2 111 ? 19.939 8.654 -22.780 1.00 54.11 111 TYR B C 1
ATOM 1527 O O . TYR B 2 111 ? 19.436 9.689 -23.228 1.00 58.48 111 TYR B O 1
ATOM 1536 N N . ARG B 2 112 ? 20.805 7.905 -23.459 1.00 49.93 112 ARG B N 1
ATOM 1537 C CA . ARG B 2 112 ? 21.486 8.412 -24.643 1.00 60.17 112 ARG B CA 1
ATOM 1538 C C . ARG B 2 112 ? 20.508 8.708 -25.774 1.00 62.99 112 ARG B C 1
ATOM 1539 O O . ARG B 2 112 ? 19.523 7.992 -25.975 1.00 44.52 112 ARG B O 1
ATOM 1547 N N . GLN B 2 113 ? 20.797 9.775 -26.519 1.00 65.50 113 GLN B N 1
ATOM 1548 C CA . GLN B 2 113 ? 19.975 10.149 -27.662 1.00 70.29 113 GLN B CA 1
ATOM 1549 C C . GLN B 2 113 ? 19.954 9.027 -28.692 1.00 59.10 113 GLN B C 1
ATOM 1550 O O . GLN B 2 113 ? 20.952 8.332 -28.901 1.00 54.80 113 GLN B O 1
ATOM 1556 N N . GLY B 2 114 ? 18.802 8.853 -29.338 1.00 57.66 114 GLY B N 1
ATOM 1557 C CA . GLY B 2 114 ? 18.618 7.777 -30.283 1.00 55.48 114 GLY B CA 1
ATOM 1558 C C . GLY B 2 114 ? 18.352 6.424 -29.668 1.00 59.53 114 GLY B C 1
ATOM 1559 O O . GLY B 2 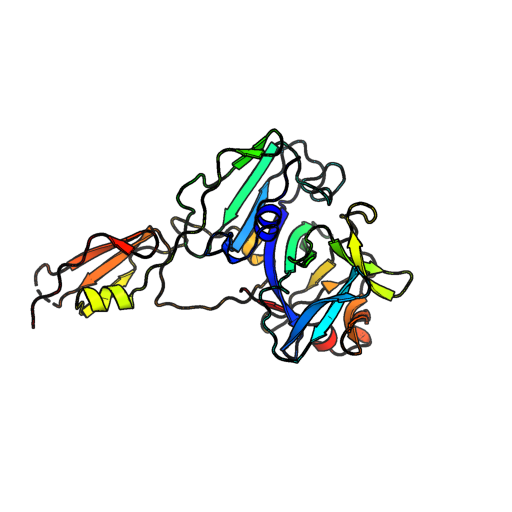114 ? 18.094 5.466 -30.409 1.00 54.43 114 GLY B O 1
ATOM 1560 N N . SER B 2 115 ? 18.412 6.303 -28.344 1.00 48.46 115 SER B N 1
ATOM 1561 C CA . SER B 2 115 ? 18.094 5.032 -27.711 1.00 43.47 115 SER B CA 1
ATOM 1562 C C . SER B 2 115 ? 16.629 4.689 -27.946 1.00 50.78 115 SER B C 1
ATOM 1563 O O . SER B 2 115 ? 15.777 5.569 -28.097 1.00 45.41 115 SER B O 1
ATOM 1566 N N . THR B 2 116 ? 16.344 3.394 -27.993 1.00 41.12 116 THR B N 1
ATOM 1567 C CA . THR B 2 116 ? 14.995 2.895 -28.197 1.00 40.49 116 THR B CA 1
ATOM 1568 C C . THR B 2 116 ? 14.484 2.284 -26.902 1.00 49.66 116 THR B C 1
ATOM 1569 O O . THR B 2 116 ? 15.209 1.552 -26.221 1.00 51.27 116 THR B O 1
ATOM 1573 N N . VAL B 2 117 ? 13.235 2.591 -26.563 1.00 45.55 117 VAL B N 1
ATOM 1574 C CA . VAL B 2 117 ? 12.623 2.147 -25.318 1.00 40.58 117 VAL B CA 1
ATOM 1575 C C . VAL B 2 117 ? 11.421 1.271 -25.648 1.00 44.44 117 VAL B C 1
ATOM 1576 O O . VAL B 2 117 ? 10.660 1.559 -26.576 1.00 45.71 117 VAL B O 1
ATOM 1580 N N . LYS B 2 118 ? 11.268 0.177 -24.899 1.00 43.53 118 LYS B N 1
ATOM 1581 C CA . LYS B 2 118 ? 10.167 -0.762 -25.103 1.00 36.31 118 LYS B CA 1
ATOM 1582 C C . LYS B 2 118 ? 9.603 -1.166 -23.747 1.00 42.86 118 LYS B C 1
ATOM 1583 O O . LYS B 2 118 ? 10.201 -1.995 -23.038 1.00 43.35 118 LYS B O 1
ATOM 1589 N N . PRO B 2 119 ? 8.466 -0.605 -23.344 1.00 39.18 119 PRO B N 1
ATOM 1590 C CA . PRO B 2 119 ? 7.861 -0.999 -22.071 1.00 41.84 119 PRO B CA 1
ATOM 1591 C C . PRO B 2 119 ? 7.215 -2.371 -22.165 1.00 44.58 119 PRO B C 1
ATOM 1592 O O . PRO B 2 119 ? 6.798 -2.816 -23.237 1.00 44.17 119 PRO B O 1
ATOM 1596 N N . TYR B 2 120 ? 7.133 -3.044 -21.019 1.00 40.11 120 TYR B N 1
ATOM 1597 C CA . TYR B 2 120 ? 6.424 -4.311 -20.913 1.00 40.44 120 TYR B CA 1
ATOM 1598 C C . TYR B 2 120 ? 5.414 -4.231 -19.780 1.00 52.16 120 TYR B C 1
ATOM 1599 O O . TYR B 2 120 ? 5.762 -3.862 -18.654 1.00 45.83 120 TYR B O 1
ATOM 1608 N N . CYS B 2 121 ? 4.172 -4.593 -20.079 1.00 44.25 121 CYS B N 1
ATOM 1609 C CA . CYS B 2 121 ? 3.119 -4.705 -19.082 1.00 47.81 121 CYS B CA 1
ATOM 1610 C C . CYS B 2 121 ? 2.712 -6.165 -18.961 1.00 49.37 121 CYS B C 1
ATOM 1611 O O . CYS B 2 121 ? 2.401 -6.809 -19.969 1.00 52.59 121 CYS B O 1
ATOM 1614 N N . ASP B 2 122 ? 2.711 -6.687 -17.734 1.00 44.88 122 ASP B N 1
ATOM 1615 C CA . ASP B 2 122 ? 2.194 -8.036 -17.548 1.00 48.21 122 ASP B CA 1
ATOM 1616 C C . ASP B 2 122 ? 0.675 -8.096 -17.658 1.00 45.95 122 ASP B C 1
ATOM 1617 O O . ASP B 2 122 ? 0.112 -9.195 -17.608 1.00 46.94 122 ASP B O 1
ATOM 1622 N N . THR B 2 123 ? 0.007 -6.953 -17.826 1.00 44.09 123 THR B N 1
ATOM 1623 C CA . THR B 2 123 ? -1.435 -6.908 -18.028 1.00 40.62 123 THR B CA 1
ATOM 1624 C C . THR B 2 123 ? -1.831 -6.921 -19.498 1.00 41.63 123 THR B C 1
ATOM 1625 O O . THR B 2 123 ? -3.023 -7.042 -19.800 1.00 47.54 123 THR B O 1
ATOM 1629 N N . GLY B 2 124 ? -0.874 -6.791 -20.413 1.00 46.22 124 GLY B N 1
ATOM 1630 C CA . GLY B 2 124 ? -1.154 -6.879 -21.823 1.00 42.63 124 GLY B CA 1
ATOM 1631 C C . GLY B 2 124 ? -0.332 -5.899 -22.632 1.00 45.21 124 GLY B C 1
ATOM 1632 O O . GLY B 2 124 ? 0.445 -5.107 -22.089 1.00 44.18 124 GLY B O 1
ATOM 1633 N N . PRO B 2 125 ? -0.484 -5.939 -23.957 1.00 42.42 125 PRO B N 1
ATOM 1634 C CA . PRO B 2 125 ? 0.195 -4.951 -24.801 1.00 39.97 125 PRO B CA 1
ATOM 1635 C C . PRO B 2 125 ? -0.340 -3.556 -24.520 1.00 46.67 125 PRO B C 1
ATOM 1636 O O . PRO B 2 125 ? -1.517 -3.372 -24.201 1.00 45.54 125 PRO B O 1
ATOM 1640 N N . VAL B 2 126 ? 0.546 -2.565 -24.637 1.00 38.57 126 VAL B N 1
ATOM 1641 C CA . VAL B 2 126 ? 0.201 -1.208 -24.231 1.00 48.22 126 VAL B CA 1
ATOM 1642 C C . VAL B 2 126 ? -0.897 -0.646 -25.126 1.00 53.28 126 VAL B C 1
ATOM 1643 O O . VAL B 2 126 ? -1.031 -1.012 -26.302 1.00 53.42 126 VAL B O 1
ATOM 1647 N N . ILE B 2 127 ? -1.698 0.253 -24.557 1.00 49.22 127 ILE B N 1
ATOM 1648 C CA . ILE B 2 127 ? -2.809 0.881 -25.256 1.00 52.61 127 ILE B CA 1
ATOM 1649 C C . ILE B 2 127 ? -2.598 2.389 -25.251 1.00 62.92 127 ILE B C 1
ATOM 1650 O O . ILE B 2 127 ? -1.754 2.923 -24.527 1.00 57.45 127 ILE B O 1
ATOM 1655 N N . GLN B 2 128 ? -3.377 3.074 -26.090 1.00 64.49 128 GLN B N 1
ATOM 1656 C CA . GLN B 2 128 ? -3.436 4.535 -26.116 1.00 66.83 128 GLN B CA 1
ATOM 1657 C C . GLN B 2 128 ? -2.096 5.173 -26.475 1.00 63.37 128 GLN B C 1
ATOM 1658 O O . GLN B 2 128 ? -1.805 6.291 -26.046 1.00 63.98 128 GLN B O 1
ATOM 1664 N N . GLY B 2 129 ? -1.280 4.486 -27.266 1.00 56.05 129 GLY B N 1
ATOM 1665 C CA . GLY B 2 129 ? 0.013 5.017 -27.645 1.00 48.49 129 GLY B CA 1
A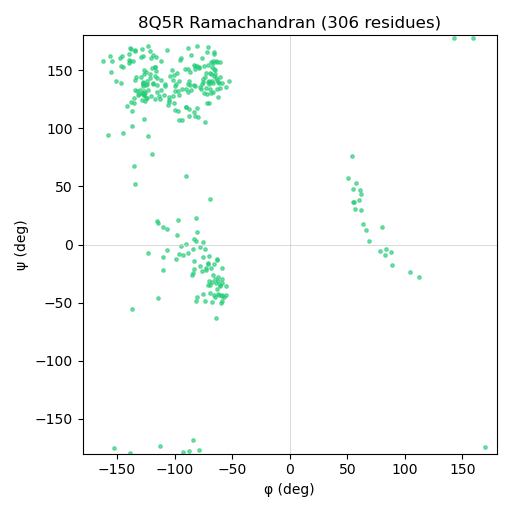TOM 1666 C C . GLY B 2 129 ? 0.848 3.957 -28.338 1.00 54.20 129 GLY B C 1
ATOM 1667 O O . GLY B 2 129 ? 0.381 2.847 -28.601 1.00 58.29 129 GLY B O 1
ATOM 1668 N N . SER B 2 130 ? 2.096 4.321 -28.620 1.00 54.29 130 SER B N 1
ATOM 1669 C CA . SER B 2 130 ? 3.023 3.440 -29.317 1.00 49.39 130 SER B CA 1
ATOM 1670 C C . SER B 2 130 ? 3.641 2.420 -28.358 1.00 51.00 130 SER B C 1
ATOM 1671 O O . SER B 2 130 ? 3.763 2.652 -27.152 1.00 44.19 130 SER B O 1
ATOM 1674 N N . SER B 2 131 ? 4.045 1.278 -28.923 1.00 49.28 131 SER B N 1
ATOM 1675 C CA . SER B 2 131 ? 4.691 0.220 -28.154 1.00 50.64 131 SER B CA 1
ATOM 1676 C C . SER B 2 131 ? 6.182 0.450 -27.955 1.00 44.81 131 SER B C 1
ATOM 1677 O O . SER B 2 131 ? 6.769 -0.137 -27.038 1.00 47.20 131 SER B O 1
ATOM 1680 N N . LYS B 2 132 ? 6.806 1.271 -28.797 1.00 48.57 132 LYS B N 1
ATOM 1681 C CA . LYS B 2 132 ? 8.211 1.625 -28.672 1.00 45.81 132 LYS B CA 1
ATOM 1682 C C . LYS B 2 132 ? 8.365 3.106 -28.988 1.00 54.10 132 LYS B C 1
ATOM 1683 O O . LYS B 2 132 ? 7.533 3.695 -29.684 1.00 51.37 132 LYS B O 1
ATOM 1689 N N . ALA B 2 133 ? 9.434 3.706 -28.468 1.00 52.57 133 ALA B N 1
ATOM 1690 C CA . ALA B 2 133 ? 9.720 5.113 -28.719 1.00 57.44 133 ALA B CA 1
ATOM 1691 C C . ALA B 2 133 ? 11.228 5.306 -28.786 1.00 54.01 133 ALA B C 1
ATOM 1692 O O . ALA B 2 133 ? 12.006 4.461 -28.336 1.00 47.02 133 ALA B O 1
ATOM 1694 N N . VAL B 2 134 ? 11.632 6.438 -29.356 1.00 55.32 134 VAL B N 1
ATOM 1695 C CA . VAL B 2 134 ? 13.035 6.777 -29.563 1.00 52.74 134 VAL B CA 1
ATOM 1696 C C . VAL B 2 134 ? 13.321 8.083 -28.840 1.00 49.26 134 VAL B C 1
ATOM 1697 O O . VAL B 2 134 ? 12.468 8.976 -28.800 1.00 56.09 134 VAL B O 1
ATOM 1701 N N . CYS B 2 135 ? 14.515 8.193 -28.261 1.00 54.03 135 CYS B N 1
ATOM 1702 C CA . CYS B 2 135 ? 14.922 9.418 -27.580 1.00 57.32 135 CYS B CA 1
ATOM 1703 C C . CYS B 2 135 ? 15.373 10.430 -28.623 1.00 56.00 135 CYS B C 1
ATOM 1704 O O . CYS B 2 135 ? 16.429 10.264 -29.243 1.00 49.47 135 CYS B O 1
ATOM 1707 N N . VAL B 2 136 ? 14.578 11.480 -28.818 1.00 56.60 136 VAL B N 1
ATOM 1708 C CA . VAL B 2 136 ? 14.858 12.507 -29.817 1.00 63.04 136 VAL B CA 1
ATOM 1709 C C . VAL B 2 136 ? 14.586 13.863 -29.177 1.00 65.61 136 VAL B C 1
ATOM 1710 O O . VAL B 2 136 ? 13.439 14.168 -28.828 1.00 69.94 136 VAL B O 1
ATOM 1714 N N . SER B 2 137 ? 15.637 14.672 -29.016 1.00 61.92 137 SER B N 1
ATOM 1715 C CA . SER B 2 137 ? 15.521 16.045 -28.517 1.00 71.71 137 SER B CA 1
ATOM 1716 C C . SER B 2 137 ? 14.941 16.077 -27.105 1.00 74.98 137 SER B C 1
ATOM 1717 O O . SER B 2 137 ? 14.031 16.850 -26.795 1.00 76.62 137 SER B O 1
ATOM 1720 N N . GLY B 2 138 ? 15.481 15.223 -26.239 1.00 73.42 138 GLY B N 1
ATOM 1721 C CA . GLY B 2 138 ? 15.030 15.154 -24.868 1.00 52.26 138 GLY B CA 1
ATOM 1722 C C . GLY B 2 138 ? 13.642 14.594 -24.665 1.00 56.65 138 GLY B C 1
ATOM 1723 O O . GLY B 2 138 ? 13.172 14.558 -23.522 1.00 60.44 138 GLY B O 1
ATOM 1724 N N . LYS B 2 139 ? 12.966 14.156 -25.723 1.00 57.31 139 LYS B N 1
ATOM 1725 C CA . LYS B 2 139 ? 11.621 13.615 -25.618 1.00 62.64 139 LYS B CA 1
ATOM 1726 C C . LYS B 2 139 ? 11.563 12.237 -26.259 1.00 63.69 139 LYS B C 1
ATOM 1727 O O . LYS B 2 139 ? 12.309 11.936 -27.195 1.00 66.01 139 LYS B O 1
ATOM 1733 N N . TRP B 2 140 ? 10.670 11.400 -25.739 1.00 60.36 140 TRP B N 1
ATOM 1734 C CA . TRP B 2 140 ? 10.435 10.076 -26.298 1.00 50.51 140 TRP B CA 1
ATOM 1735 C C . TRP B 2 140 ? 9.336 10.178 -27.347 1.00 56.21 140 TRP B C 1
ATOM 1736 O O . TRP B 2 140 ? 8.206 10.570 -27.036 1.00 59.88 140 TRP B O 1
ATOM 1747 N N . VAL B 2 141 ? 9.670 9.841 -28.588 1.00 58.94 141 VAL B N 1
ATOM 1748 C CA . VAL B 2 141 ? 8.721 9.966 -29.691 1.00 54.57 141 VAL B CA 1
ATOM 1749 C C . VAL B 2 141 ? 8.633 8.642 -30.443 1.00 57.39 141 VAL B C 1
ATOM 1750 O O . VAL B 2 141 ? 9.661 7.984 -30.663 1.00 55.35 141 VAL B O 1
ATOM 1754 N N . PRO B 2 142 ? 7.426 8.196 -30.830 1.00 65.87 142 PRO B N 1
ATOM 1755 C CA . PRO B 2 142 ? 6.183 8.892 -30.478 1.00 68.86 142 PRO B CA 1
ATOM 1756 C C . PRO B 2 142 ? 5.751 8.597 -29.044 1.00 56.89 142 PRO B C 1
ATOM 1757 O O . PRO B 2 142 ? 6.471 7.904 -28.327 1.00 61.03 142 PRO B O 1
ATOM 1761 N N . THR B 2 143 ? 4.602 9.127 -28.634 1.00 53.69 143 THR B N 1
ATOM 1762 C CA . THR B 2 143 ? 4.145 8.946 -27.263 1.00 51.82 143 THR B CA 1
ATOM 1763 C C . THR B 2 143 ? 3.912 7.470 -26.968 1.00 53.28 143 THR B C 1
ATOM 1764 O O . THR B 2 143 ? 3.198 6.781 -27.702 1.00 55.72 143 THR B O 1
ATOM 1768 N N . LEU B 2 144 ? 4.529 6.986 -25.894 1.00 42.00 144 LEU B N 1
ATOM 1769 C CA . LEU B 2 144 ? 4.397 5.588 -25.511 1.00 50.47 144 LEU B CA 1
ATOM 1770 C C . LEU B 2 144 ? 2.987 5.285 -25.020 1.00 57.15 144 LEU B C 1
ATOM 1771 O O . LEU B 2 144 ? 2.313 6.131 -24.425 1.00 58.55 144 LEU B O 1
ATOM 1776 N N . GLY B 2 145 ? 2.543 4.054 -25.273 1.00 56.79 145 GLY B N 1
ATOM 1777 C CA . GLY B 2 145 ? 1.306 3.586 -24.692 1.00 51.11 145 GLY B CA 1
ATOM 1778 C C . GLY B 2 145 ? 1.462 3.229 -23.227 1.00 47.53 145 GLY B C 1
ATOM 1779 O O . GLY B 2 145 ? 2.563 3.007 -22.727 1.00 48.61 145 GLY B O 1
ATOM 1780 N N . VAL B 2 146 ? 0.332 3.181 -22.528 1.00 53.23 146 VAL B N 1
ATOM 1781 C CA . VAL B 2 146 ? 0.307 2.875 -21.105 1.00 47.28 146 VAL B CA 1
ATOM 1782 C C . VAL B 2 146 ? -0.234 1.463 -20.912 1.00 52.24 146 VAL B C 1
ATOM 1783 O O . VAL B 2 146 ? -0.789 0.852 -21.826 1.00 55.41 146 VAL B O 1
ATOM 1787 N N . CYS B 2 147 ? -0.070 0.945 -19.698 1.00 40.99 147 CYS B N 1
ATOM 1788 C CA . CYS B 2 147 ? -0.508 -0.413 -19.421 1.00 44.40 147 CYS B CA 1
ATOM 1789 C C . CYS B 2 147 ? -2.033 -0.495 -19.448 1.00 52.65 147 CYS B C 1
ATOM 1790 O O . CYS B 2 147 ? -2.717 0.418 -18.975 1.00 50.52 147 CYS B O 1
ATOM 1793 N N . PRO B 2 148 ? -2.588 -1.561 -20.004 1.00 56.02 148 PRO B N 1
ATOM 1794 C CA . PRO B 2 148 ? -4.036 -1.759 -19.984 1.00 53.07 148 PRO B CA 1
ATOM 1795 C C . PRO B 2 148 ? -4.453 -2.501 -18.718 1.00 50.89 148 PRO B C 1
ATOM 1796 O O . PRO B 2 148 ? -3.628 -3.030 -17.973 1.00 54.85 148 PRO B O 1
ATOM 1800 N N . LYS B 2 149 ? -5.760 -2.530 -18.487 1.00 52.74 149 LYS B N 1
ATOM 1801 C CA . LYS B 2 149 ? -6.307 -3.291 -17.375 1.00 57.88 149 LYS B CA 1
ATOM 1802 C C . LYS B 2 149 ? -6.660 -4.704 -17.823 1.00 55.32 149 LYS B C 1
ATOM 1803 O O . LYS B 2 149 ? -6.982 -4.946 -18.989 1.00 51.66 149 LYS B O 1
ATOM 1809 N N . MET B 2 150 ? -6.580 -5.640 -16.881 1.00 50.63 150 MET B N 1
ATOM 1810 C CA . MET B 2 150 ? -6.963 -7.016 -17.148 1.00 55.98 150 MET B CA 1
ATOM 1811 C C . MET B 2 150 ? -8.463 -7.196 -16.940 1.00 52.84 150 MET B C 1
ATOM 1812 O O . MET B 2 150 ? -9.137 -6.366 -16.324 1.00 55.58 150 MET B O 1
ATOM 1817 N N . CYS B 2 151 ? -8.985 -8.293 -17.476 1.00 46.61 151 CYS B N 1
ATOM 1818 C CA . CYS B 2 151 ? -10.386 -8.642 -17.316 1.00 49.26 151 CYS B CA 1
ATOM 1819 C C . CYS B 2 151 ? -10.515 -9.886 -16.449 1.00 50.43 151 CYS B C 1
ATOM 1820 O O . CYS B 2 151 ? -9.581 -10.682 -16.318 1.00 53.04 151 CYS B O 1
ATOM 1823 N N . SER B 2 152 ? -11.694 -10.044 -15.857 1.00 54.25 152 SER B N 1
ATOM 1824 C CA . SER B 2 152 ? -11.967 -11.113 -14.906 1.00 60.65 152 SER B CA 1
ATOM 1825 C C . SER B 2 152 ? -12.828 -12.177 -15.574 1.00 49.05 152 SER B C 1
ATOM 1826 O O . SER B 2 152 ? -13.923 -11.877 -16.063 1.00 58.84 152 SER B O 1
ATOM 1829 N N . ILE B 2 153 ? -12.327 -13.416 -15.586 1.00 53.99 153 ILE B N 1
ATOM 1830 C CA . ILE B 2 153 ? -13.103 -14.542 -16.104 1.00 53.59 153 ILE B CA 1
ATOM 1831 C C . ILE B 2 153 ? -14.401 -14.693 -15.321 1.00 60.07 153 ILE B C 1
ATOM 1832 O O . ILE B 2 153 ? -15.487 -14.827 -15.897 1.00 68.54 153 ILE B O 1
ATOM 1837 N N . GLY B 2 154 ? -14.302 -14.676 -13.989 1.00 60.29 154 GLY B N 1
ATOM 1838 C CA . GLY B 2 154 ? -15.485 -14.854 -13.162 1.00 55.23 154 GLY B CA 1
ATOM 1839 C C . GLY B 2 154 ? -16.531 -13.778 -13.387 1.00 61.93 154 GLY B C 1
ATOM 1840 O O . GLY B 2 154 ? -17.734 -14.051 -13.343 1.00 62.33 154 GLY B O 1
ATOM 1841 N N . SER B 2 155 ? -16.089 -12.541 -13.629 1.00 59.88 155 SER B N 1
ATOM 1842 C CA . SER B 2 155 ? -17.036 -11.460 -13.889 1.00 67.30 155 SER B CA 1
ATOM 1843 C C . SER B 2 155 ? -17.842 -11.730 -15.155 1.00 64.08 155 SER B C 1
ATOM 1844 O O . SER B 2 155 ? -19.060 -11.512 -15.186 1.00 61.87 155 SER B O 1
ATOM 1847 N 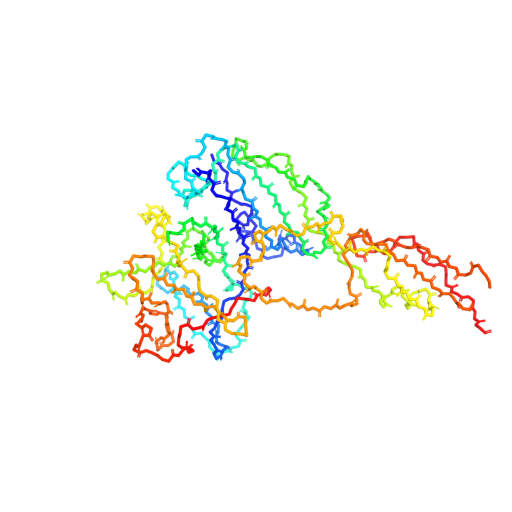N . LEU B 2 156 ? -17.177 -12.207 -16.210 1.00 63.35 156 LEU B N 1
ATOM 1848 C CA . LEU B 2 156 ? -17.884 -12.560 -17.437 1.00 68.24 156 LEU B CA 1
ATOM 1849 C C . LEU B 2 156 ? -18.827 -13.736 -17.213 1.00 71.26 156 LEU B C 1
ATOM 1850 O O . LEU B 2 156 ? -19.968 -13.726 -17.690 1.00 73.61 156 LEU B O 1
ATOM 1855 N N . LYS B 2 157 ? -18.361 -14.761 -16.495 1.00 72.14 157 LYS B N 1
ATOM 1856 C CA . LYS B 2 157 ? -19.212 -15.906 -16.190 1.00 73.94 157 LYS B CA 1
ATOM 1857 C C . LYS B 2 157 ? -20.452 -15.478 -15.417 1.00 76.17 157 LYS B C 1
ATOM 1858 O O . LYS B 2 157 ? -21.532 -16.055 -15.589 1.00 76.49 157 LYS B O 1
ATOM 1864 N N . GLU B 2 158 ? -20.319 -14.451 -14.577 1.00 91.00 158 GLU B N 1
ATOM 1865 C CA . GLU B 2 158 ? -21.429 -14.009 -13.742 1.00 96.64 158 GLU B CA 1
ATOM 1866 C C . GLU B 2 158 ? -22.386 -13.112 -14.518 1.00 96.31 158 GLU B C 1
ATOM 1867 O O . GLU B 2 158 ? -23.605 -13.317 -14.484 1.00 101.32 158 GLU B O 1
ATOM 1873 N N . ASN B 2 159 ? -21.849 -12.114 -15.226 1.00 94.02 159 ASN B N 1
ATOM 1874 C CA . ASN B 2 159 ? -22.697 -11.185 -15.969 1.00 87.05 159 ASN B CA 1
ATOM 1875 C C . ASN B 2 159 ? -23.468 -11.885 -17.080 1.00 91.57 159 ASN B C 1
ATOM 1876 O O . ASN B 2 159 ? -24.600 -11.494 -17.387 1.00 102.58 159 ASN B O 1
ATOM 1881 N N . GLY B 2 160 ? -22.882 -12.907 -17.691 1.00 88.47 160 GLY B N 1
ATOM 1882 C CA . GLY B 2 160 ? -23.554 -13.646 -18.736 1.00 91.25 160 GLY B CA 1
ATOM 1883 C C . GLY B 2 160 ? -24.276 -14.891 -18.284 1.00 93.07 160 GLY B C 1
ATOM 1884 O O . GLY B 2 160 ? -24.895 -15.566 -19.114 1.00 92.76 160 GLY B O 1
ATOM 1885 N N . LYS B 2 161 ? -24.218 -15.213 -16.990 1.00 89.65 161 LYS B N 1
ATOM 1886 C CA . LYS B 2 161 ? -24.825 -16.426 -16.439 1.00 90.42 161 LYS B CA 1
ATOM 1887 C C . LYS B 2 161 ? -24.328 -17.669 -17.173 1.00 84.45 161 LYS B C 1
ATOM 1888 O O . LYS B 2 161 ? -25.069 -18.630 -17.391 1.00 81.35 161 LYS B O 1
ATOM 1894 N N . PHE B 2 162 ? -23.054 -17.649 -17.557 1.00 77.01 162 PHE B N 1
ATOM 1895 C CA . PHE B 2 162 ? -22.479 -18.729 -18.343 1.00 79.59 162 PHE B CA 1
ATOM 1896 C C . PHE B 2 162 ? -22.136 -19.922 -17.459 1.00 83.45 162 PHE B C 1
ATOM 1897 O O . PHE B 2 162 ? -21.855 -19.784 -16.266 1.00 83.61 162 PHE B O 1
ATOM 1905 N N . VAL B 2 163 ? -22.164 -21.109 -18.064 1.00 90.58 163 VAL B N 1
ATOM 1906 C CA . VAL B 2 163 ? -21.843 -22.321 -17.319 1.00 95.27 163 VAL B CA 1
ATOM 1907 C C . VAL B 2 163 ? -20.339 -22.559 -17.296 1.00 90.36 163 VAL B C 1
ATOM 1908 O O . VAL B 2 163 ? -19.819 -23.174 -16.358 1.00 94.22 163 VAL B O 1
ATOM 1912 N N . ASP B 2 164 ? -19.618 -22.064 -18.300 1.00 89.79 164 ASP B N 1
ATOM 1913 C CA . ASP B 2 164 ? -18.170 -22.188 -18.355 1.00 96.00 164 ASP B CA 1
ATOM 1914 C C . ASP B 2 164 ? -17.602 -21.068 -19.211 1.00 82.26 164 ASP B C 1
ATOM 1915 O O . ASP B 2 164 ? -18.244 -20.603 -20.157 1.00 76.29 164 ASP B O 1
ATOM 1920 N N . VAL B 2 165 ? -16.392 -20.634 -18.865 1.00 78.21 165 VAL B N 1
ATOM 1921 C CA . VAL B 2 165 ? -15.649 -19.654 -19.650 1.00 69.44 165 VAL B CA 1
ATOM 1922 C C . VAL B 2 165 ? -14.214 -20.150 -19.750 1.00 70.75 165 VAL B C 1
ATOM 1923 O O . VAL B 2 165 ? -13.558 -20.364 -18.725 1.00 76.59 165 VAL B O 1
ATOM 1927 N N . THR B 2 166 ? -13.730 -20.343 -20.973 1.00 74.72 166 THR B N 1
ATOM 1928 C CA . THR B 2 166 ? -12.404 -20.896 -21.210 1.00 80.28 166 THR B CA 1
ATOM 1929 C C . THR B 2 166 ? -11.630 -19.967 -22.131 1.00 79.18 166 THR B C 1
ATOM 1930 O O . THR B 2 166 ? -12.153 -19.533 -23.163 1.00 75.92 166 THR B O 1
ATOM 1934 N N . ALA B 2 167 ? -10.392 -19.659 -21.752 1.00 72.98 167 ALA B N 1
ATOM 1935 C CA . ALA B 2 167 ? -9.545 -18.814 -22.581 1.00 61.40 167 ALA B CA 1
ATOM 1936 C C . ALA B 2 167 ? -9.132 -19.555 -23.845 1.00 68.05 167 ALA B C 1
ATOM 1937 O O . ALA B 2 167 ? -8.843 -20.755 -23.818 1.00 69.39 167 ALA B O 1
ATOM 1939 N N . THR B 2 168 ? -9.107 -18.831 -24.963 1.00 65.90 168 THR B N 1
ATOM 1940 C CA . THR B 2 168 ? -8.715 -19.403 -26.240 1.00 66.52 168 THR B CA 1
ATOM 1941 C C . THR B 2 168 ? -7.373 -18.891 -26.740 1.00 69.83 168 THR B C 1
ATOM 1942 O O . THR B 2 168 ? -6.846 -19.436 -27.716 1.00 70.33 168 THR B O 1
ATOM 1946 N N . THR B 2 169 ? -6.812 -17.859 -26.110 1.00 64.88 169 THR B N 1
ATOM 1947 C CA . THR B 2 169 ? -5.471 -17.390 -26.425 1.00 62.98 169 THR B CA 1
ATOM 1948 C C . THR B 2 169 ? -4.733 -17.104 -25.125 1.00 61.72 169 THR B C 1
ATOM 1949 O O . THR B 2 169 ? -5.342 -16.877 -24.076 1.00 57.69 169 THR B O 1
ATOM 1953 N N . LYS B 2 170 ? -3.408 -17.119 -25.206 1.00 62.55 170 LYS B N 1
ATOM 1954 C CA . LYS B 2 170 ? -2.560 -16.809 -24.068 1.00 62.89 170 LYS B CA 1
ATOM 1955 C C . LYS B 2 170 ? -2.022 -15.389 -24.190 1.00 59.60 170 LYS B C 1
ATOM 1956 O O . LYS B 2 170 ? -1.833 -14.868 -25.292 1.00 61.05 170 LYS B O 1
ATOM 1962 N N . GLY B 2 171 ? -1.783 -14.766 -23.034 1.00 58.69 171 GLY B N 1
ATOM 1963 C CA . GLY B 2 171 ? -1.324 -13.389 -23.023 1.00 47.90 171 GLY B CA 1
ATOM 1964 C C . GLY B 2 171 ? 0.015 -13.197 -23.705 1.00 54.14 171 GLY B C 1
ATOM 1965 O O . GLY B 2 171 ? 0.292 -12.121 -24.242 1.00 57.83 171 GLY B O 1
ATOM 1966 N N . ASP B 2 172 ? 0.857 -14.232 -23.704 1.00 47.50 172 ASP B N 1
ATOM 1967 C CA . ASP B 2 172 ? 2.178 -14.134 -24.308 1.00 53.78 172 ASP B CA 1
ATOM 1968 C C . ASP B 2 172 ? 2.142 -14.165 -25.830 1.00 48.68 172 ASP B C 1
ATOM 1969 O O . ASP B 2 172 ? 3.172 -13.902 -26.459 1.00 45.15 172 ASP B O 1
ATOM 1974 N N . GLU B 2 173 ? 0.995 -14.486 -26.435 1.00 46.14 173 GLU B N 1
ATOM 1975 C CA . GLU B 2 173 ? 0.883 -14.429 -27.889 1.00 52.41 173 GLU B CA 1
ATOM 1976 C C . GLU B 2 173 ? 1.042 -12.997 -28.386 1.00 50.92 173 GLU B C 1
ATOM 1977 O O . GLU B 2 173 ? 1.985 -12.678 -29.120 1.00 46.91 173 GLU B O 1
ATOM 1983 N N . LEU B 2 174 ? 0.123 -12.113 -27.990 1.00 44.79 174 LEU B N 1
ATOM 1984 C CA . LEU B 2 174 ? 0.209 -10.706 -28.363 1.00 52.91 174 LEU B CA 1
ATOM 1985 C C . LEU B 2 174 ? 1.251 -9.948 -27.558 1.00 52.01 174 LEU B C 1
ATOM 1986 O O . LEU B 2 174 ? 1.734 -8.908 -28.017 1.00 51.92 174 LEU B O 1
ATOM 1991 N N . ASN B 2 175 ? 1.610 -10.446 -26.379 1.00 45.19 175 ASN B N 1
ATOM 1992 C CA . ASN B 2 175 ? 2.437 -9.713 -25.422 1.00 43.07 175 ASN B CA 1
ATOM 1993 C C . ASN B 2 175 ? 3.511 -10.640 -24.865 1.00 42.50 175 ASN B C 1
ATOM 1994 O O . ASN B 2 175 ? 3.492 -10.998 -23.680 1.00 41.79 175 ASN B O 1
ATOM 1999 N N . PRO B 2 176 ? 4.465 -11.052 -25.695 1.00 52.77 176 PRO B N 1
ATOM 2000 C CA . PRO B 2 176 ? 5.523 -11.946 -25.222 1.00 42.99 176 PRO B CA 1
ATOM 2001 C C . PRO B 2 176 ? 6.445 -11.228 -24.255 1.00 53.96 176 PRO B C 1
ATOM 2002 O O . PRO B 2 176 ? 6.875 -10.093 -24.511 1.00 47.29 176 PRO B O 1
ATOM 2006 N N . PRO B 2 177 ? 6.765 -11.856 -23.127 1.00 49.57 177 PRO B N 1
ATOM 2007 C CA . PRO B 2 177 ? 7.636 -11.217 -22.136 1.00 46.45 177 PRO B CA 1
ATOM 2008 C C . PRO B 2 177 ? 9.042 -11.060 -22.683 1.00 41.87 177 PRO B C 1
ATOM 2009 O O . PRO B 2 177 ? 9.545 -11.956 -23.377 1.00 44.20 177 PRO B O 1
ATOM 2013 N N . PRO B 2 178 ? 9.709 -9.945 -22.400 1.00 48.48 178 PRO B N 1
ATOM 2014 C CA . PRO B 2 178 ? 11.094 -9.799 -22.849 1.00 50.67 178 PRO B CA 1
ATOM 2015 C C . PRO B 2 178 ? 11.983 -10.775 -22.102 1.00 47.27 178 PRO B C 1
ATOM 2016 O O . PRO B 2 178 ? 11.682 -11.194 -20.983 1.00 41.17 178 PRO B O 1
ATOM 2020 N N . ARG B 2 179 ? 13.080 -11.161 -22.749 1.00 43.61 179 ARG B N 1
ATOM 2021 C CA . ARG B 2 179 ? 14.004 -12.093 -22.114 1.00 47.37 179 ARG B CA 1
ATOM 2022 C C . ARG B 2 179 ? 14.564 -11.512 -20.823 1.00 50.51 179 ARG B C 1
ATOM 2023 O O . ARG B 2 179 ? 14.778 -12.240 -19.847 1.00 47.87 179 ARG B O 1
ATOM 2031 N N . GLU B 2 180 ? 14.776 -10.195 -20.789 1.00 40.27 180 GLU B N 1
ATOM 2032 C CA . GLU B 2 180 ? 15.351 -9.539 -19.621 1.00 47.20 180 GLU B CA 1
ATOM 2033 C C . GLU B 2 180 ? 14.475 -9.654 -18.378 1.00 51.16 180 GLU B C 1
ATOM 2034 O O . GLU B 2 180 ? 14.954 -9.343 -17.283 1.00 50.22 180 GLU B O 1
ATOM 2040 N N . GLN B 2 181 ? 13.217 -10.088 -18.509 1.00 58.67 181 GLN B N 1
ATOM 2041 C CA . GLN B 2 181 ? 12.359 -10.232 -17.337 1.00 55.13 181 GLN B CA 1
ATOM 2042 C C . GLN B 2 181 ? 12.756 -11.422 -16.468 1.00 63.80 181 GLN B C 1
ATOM 2043 O O . GLN B 2 181 ? 12.411 -11.450 -15.280 1.00 72.19 181 GLN B O 1
ATOM 2049 N N . THR B 2 182 ? 13.467 -12.403 -17.026 1.00 56.17 182 THR B N 1
ATOM 2050 C CA . THR B 2 182 ? 13.929 -13.548 -16.250 1.00 60.59 182 THR B CA 1
ATOM 2051 C C . THR B 2 182 ? 15.231 -13.274 -15.511 1.00 52.54 182 THR B C 1
ATOM 2052 O O . THR B 2 182 ? 15.693 -14.141 -14.761 1.00 52.80 182 THR B O 1
ATOM 2056 N N . LEU B 2 183 ? 15.828 -12.094 -15.702 1.00 47.25 183 LEU B N 1
ATOM 2057 C CA . LEU B 2 183 ? 17.131 -11.814 -15.110 1.00 49.95 183 LEU B CA 1
ATOM 2058 C C . LEU B 2 183 ? 17.049 -11.651 -13.598 1.00 41.21 183 LEU B C 1
ATOM 2059 O O . LEU B 2 183 ? 17.980 -12.039 -12.885 1.00 42.00 183 LEU B O 1
ATOM 2064 N N . ILE B 2 184 ? 15.956 -11.086 -13.095 1.00 41.11 184 ILE B N 1
ATOM 2065 C CA . ILE B 2 184 ? 15.800 -10.844 -11.663 1.00 42.17 184 ILE B CA 1
ATOM 2066 C C . ILE B 2 184 ? 14.468 -11.425 -11.204 1.00 41.86 184 ILE B C 1
ATOM 2067 O O . ILE B 2 184 ? 13.416 -11.071 -11.757 1.00 39.94 184 ILE B O 1
ATOM 2072 N N . PRO B 2 185 ? 14.460 -12.305 -10.203 1.00 40.54 185 PRO B N 1
ATOM 2073 C CA . PRO B 2 185 ? 13.193 -12.819 -9.668 1.00 40.21 185 PRO B CA 1
ATOM 2074 C C . PRO B 2 185 ? 12.492 -11.754 -8.837 1.00 45.91 185 PRO B C 1
ATOM 2075 O O . PRO B 2 185 ? 12.896 -11.454 -7.712 1.00 63.24 185 PRO B O 1
ATOM 2079 N N . ILE B 2 186 ? 11.442 -11.171 -9.404 1.00 39.66 186 ILE B N 1
ATOM 2080 C CA . ILE B 2 186 ? 10.573 -10.249 -8.684 1.00 40.15 186 ILE B CA 1
ATOM 2081 C C . ILE B 2 186 ? 9.274 -10.986 -8.398 1.00 44.95 186 ILE B C 1
ATOM 2082 O O . ILE B 2 186 ? 8.588 -11.431 -9.327 1.00 48.10 186 ILE B O 1
ATOM 2087 N N . VAL B 2 187 ? 8.940 -11.123 -7.114 1.00 41.06 187 VAL B N 1
ATOM 2088 C CA . VAL B 2 187 ? 7.772 -11.902 -6.721 1.00 46.67 187 VAL B CA 1
ATOM 2089 C C . VAL B 2 187 ? 6.505 -11.148 -7.096 1.00 46.16 187 VAL B C 1
ATOM 2090 O O . VAL B 2 187 ? 6.342 -9.967 -6.764 1.00 46.92 187 VAL B O 1
ATOM 2094 N N . ARG B 2 188 ? 5.597 -11.834 -7.782 1.00 47.86 188 ARG B N 1
ATOM 2095 C CA . ARG B 2 188 ? 4.363 -11.233 -8.253 1.00 54.41 188 ARG B CA 1
ATOM 2096 C C . ARG B 2 188 ? 3.178 -12.057 -7.776 1.00 53.14 188 ARG B C 1
ATOM 2097 O O . ARG B 2 188 ? 3.265 -13.279 -7.638 1.00 55.76 188 ARG B O 1
ATOM 2105 N N . LYS B 2 189 ? 2.071 -11.370 -7.513 1.00 63.47 189 LYS B N 1
ATOM 2106 C CA . LYS B 2 189 ? 0.830 -12.060 -7.201 1.00 65.26 189 LYS B CA 1
ATOM 2107 C C . LYS B 2 189 ? 0.288 -12.745 -8.449 1.00 53.89 189 LYS B C 1
ATOM 2108 O O . LYS B 2 189 ? 0.312 -12.181 -9.547 1.00 66.03 189 LYS B O 1
ATOM 2114 N N . VAL B 2 190 ? -0.199 -13.971 -8.279 1.00 60.89 190 VAL B N 1
ATOM 2115 C CA . VAL B 2 190 ? -0.770 -14.755 -9.368 1.00 67.45 190 VAL B CA 1
ATOM 2116 C C . VAL B 2 190 ? -2.268 -14.893 -9.127 1.00 63.55 190 VAL B C 1
ATOM 2117 O O . VAL B 2 190 ? -2.702 -15.196 -8.009 1.00 58.45 190 VAL B O 1
ATOM 2121 N N . ASP B 2 191 ? -3.055 -14.654 -10.176 1.00 61.25 191 ASP B N 1
ATOM 2122 C CA . ASP B 2 191 ? -4.513 -14.735 -10.090 1.00 59.99 191 ASP B CA 1
ATOM 2123 C C . ASP B 2 191 ? -5.012 -15.272 -11.429 1.00 53.71 191 ASP B C 1
ATOM 2124 O O . ASP B 2 191 ? -5.187 -14.505 -12.380 1.00 51.46 191 ASP B O 1
ATOM 2129 N N . LYS B 2 192 ? -5.243 -16.586 -11.490 1.00 56.72 192 LYS B N 1
ATOM 2130 C CA . LYS B 2 192 ? -5.681 -17.237 -12.720 1.00 65.26 192 LYS B CA 1
ATOM 2131 C C . LYS B 2 192 ? -7.041 -16.746 -13.203 1.00 62.76 192 LYS B C 1
ATOM 2132 O O . LYS B 2 192 ? -7.415 -17.036 -14.345 1.00 68.16 192 LYS B O 1
ATOM 2138 N N . ASP B 2 193 ? -7.792 -16.023 -12.371 1.00 61.99 193 ASP B N 1
ATOM 2139 C CA . ASP B 2 193 ? -9.072 -15.479 -12.805 1.00 58.12 193 ASP B CA 1
ATOM 2140 C C . ASP B 2 193 ? -8.904 -14.310 -13.767 1.00 53.10 193 ASP B C 1
ATOM 2141 O O . ASP B 2 193 ? -9.836 -13.998 -14.515 1.00 51.48 193 ASP B O 1
ATOM 2146 N N . LYS B 2 194 ? -7.737 -13.674 -13.779 1.00 44.87 194 LYS B N 1
ATOM 2147 C CA . LYS B 2 194 ? -7.481 -12.513 -14.618 1.00 53.74 194 LYS B CA 1
ATOM 2148 C C . LYS B 2 194 ? -6.792 -12.937 -15.909 1.00 60.57 194 LYS B C 1
ATOM 2149 O O . LYS B 2 194 ? -5.931 -13.822 -15.904 1.00 58.86 194 LYS B O 1
ATOM 2155 N N . VAL B 2 195 ? -7.185 -12.310 -17.017 1.00 54.58 195 VAL B N 1
ATOM 2156 C CA . VAL B 2 195 ? -6.548 -12.530 -18.309 1.00 46.72 195 VAL B CA 1
ATOM 2157 C C . VAL B 2 195 ? -6.084 -11.189 -18.858 1.00 48.42 195 VAL B C 1
ATOM 2158 O O . VAL B 2 195 ? -6.693 -10.144 -18.603 1.00 51.60 195 VAL B O 1
ATOM 2162 N N . GLN B 2 196 ? -4.991 -11.225 -19.616 1.00 46.93 196 GLN B N 1
ATOM 2163 C CA . GLN B 2 196 ? -4.416 -10.007 -20.165 1.00 46.64 196 GLN B CA 1
ATOM 2164 C C . GLN B 2 196 ? -5.372 -9.332 -21.144 1.00 51.98 196 GLN B C 1
ATOM 2165 O O . GLN B 2 196 ? -6.285 -9.947 -21.704 1.00 53.59 196 GLN B O 1
ATOM 2171 N N . HIS B 2 197 ? -5.147 -8.036 -21.329 1.00 48.74 197 HIS B N 1
ATOM 2172 C CA . HIS B 2 197 ? -5.792 -7.293 -22.398 1.00 50.79 197 HIS B CA 1
ATOM 2173 C C . HIS B 2 197 ? -5.507 -7.952 -23.741 1.00 50.37 197 HIS B C 1
ATOM 2174 O O . HIS B 2 197 ? -4.375 -8.350 -24.028 1.00 47.98 197 HIS B O 1
ATOM 2181 N N . GLY B 2 198 ? -6.549 -8.079 -24.562 1.00 50.51 198 GLY B N 1
ATOM 2182 C CA . GLY B 2 198 ? -6.436 -8.711 -25.858 1.00 49.78 198 GLY B CA 1
ATOM 2183 C C . GLY B 2 198 ? -6.624 -10.213 -25.867 1.00 51.54 198 GLY B C 1
ATOM 2184 O O . GLY B 2 198 ? -6.653 -10.808 -26.950 1.00 52.41 198 GLY B O 1
ATOM 2185 N N . VAL B 2 199 ? -6.746 -10.848 -24.700 1.00 55.87 199 VAL B N 1
ATOM 2186 C CA . VAL B 2 199 ? -6.978 -12.287 -24.648 1.00 48.26 199 VAL B CA 1
ATOM 2187 C C . VAL B 2 199 ? -8.429 -12.585 -25.008 1.00 46.98 199 VAL B C 1
ATOM 2188 O O . VAL B 2 199 ? -9.348 -11.854 -24.616 1.00 57.49 199 VAL B O 1
ATOM 2192 N N . LYS B 2 200 ? -8.642 -13.654 -25.774 1.00 48.47 200 LYS B N 1
ATOM 2193 C CA . LYS B 2 200 ? -9.971 -14.073 -26.200 1.00 60.61 200 LYS B CA 1
ATOM 2194 C C . LYS B 2 200 ? -10.427 -15.286 -25.400 1.00 62.76 200 LYS B C 1
ATOM 2195 O O . LYS B 2 200 ? -9.620 -16.155 -25.054 1.00 54.47 200 LYS B O 1
ATOM 2201 N N . VAL B 2 201 ? -11.729 -15.344 -25.119 1.00 57.93 201 VAL B N 1
ATOM 2202 C CA . VAL B 2 201 ? -12.334 -16.453 -24.392 1.00 63.28 201 VAL B CA 1
ATOM 2203 C C . VAL B 2 201 ? -13.609 -16.874 -25.111 1.00 63.33 201 VAL B C 1
ATOM 2204 O O . VAL B 2 201 ? -14.124 -16.173 -25.986 1.00 63.39 201 VAL B O 1
ATOM 2208 N N . VAL B 2 202 ? -14.117 -18.041 -24.719 1.00 61.48 202 VAL B N 1
ATOM 2209 C CA . VAL B 2 202 ? -15.372 -18.586 -25.221 1.00 63.79 202 VAL B CA 1
ATOM 2210 C C . VAL B 2 202 ? -16.216 -19.000 -24.025 1.00 68.60 202 VAL B C 1
ATOM 2211 O O . VAL B 2 202 ? -15.712 -19.654 -23.104 1.00 64.68 202 VAL B O 1
ATOM 2215 N N . ALA B 2 203 ? -17.490 -18.618 -24.034 1.00 68.41 203 ALA B N 1
ATOM 2216 C CA . ALA B 2 203 ? -18.401 -18.904 -22.937 1.00 77.88 203 ALA B CA 1
ATOM 2217 C C . ALA B 2 203 ? -19.519 -19.827 -23.402 1.00 88.04 203 ALA B C 1
ATOM 2218 O O . ALA B 2 203 ? -19.932 -19.794 -24.565 1.00 89.56 203 ALA B O 1
ATOM 2220 N N . LEU B 2 204 ? -20.011 -20.649 -22.478 1.00 93.54 204 LEU B N 1
ATOM 2221 C CA . LEU B 2 204 ? -21.014 -21.659 -22.775 1.00 101.08 204 LEU B CA 1
ATOM 2222 C C . LEU B 2 204 ? -22.297 -21.378 -22.003 1.00 99.72 204 LEU B C 1
ATOM 2223 O O . LEU B 2 204 ? -22.276 -20.766 -20.931 1.00 98.49 204 LEU B O 1
ATOM 2228 N N . CYS B 2 205 ? -23.421 -21.832 -22.565 1.00 96.93 205 CYS B N 1
ATOM 2229 C CA . CYS B 2 205 ? -24.720 -21.718 -21.916 1.00 111.14 205 CYS B CA 1
ATOM 2230 C C . CYS B 2 205 ? -25.294 -23.048 -21.452 1.00 124.83 205 CYS B C 1
ATOM 2231 O O . CYS B 2 205 ? -26.153 -23.049 -20.565 1.00 133.39 205 CYS B O 1
ATOM 2234 N N . LYS B 2 206 ? -24.849 -24.165 -22.026 1.00 123.62 206 LYS B N 1
ATOM 2235 C CA . LYS B 2 206 ? -25.391 -25.487 -21.712 1.00 120.35 206 LYS B CA 1
ATOM 2236 C C . LYS B 2 206 ? -26.906 -25.528 -21.896 1.00 107.14 206 LYS B C 1
ATOM 2237 O O . LYS B 2 206 ? -27.446 -24.919 -22.819 1.00 99.77 206 LYS B O 1
ATOM 2243 N N . ALA B 2 214 ? -28.537 -25.797 -27.716 1.00 127.80 214 ALA B N 1
ATOM 2244 C CA . ALA B 2 214 ? -27.723 -25.863 -28.923 1.00 136.82 214 ALA B CA 1
ATOM 2245 C C . ALA B 2 214 ? -27.327 -24.466 -29.393 1.00 146.57 214 ALA B C 1
ATOM 2246 O O . ALA B 2 214 ? -28.073 -23.505 -29.202 1.00 149.25 214 ALA B O 1
ATOM 2248 N N . GLU B 2 215 ? -26.144 -24.369 -30.002 1.00 149.42 215 GLU B N 1
ATOM 2249 C CA . GLU B 2 215 ? -25.610 -23.128 -30.565 1.00 149.43 215 GLU B CA 1
ATOM 2250 C C . GLU B 2 215 ? -25.369 -22.056 -29.504 1.00 144.08 215 GLU B C 1
ATOM 2251 O O . GLU B 2 215 ? -25.230 -20.875 -29.837 1.00 147.56 215 GLU B O 1
ATOM 2257 N N . GLY B 2 216 ? -25.306 -22.441 -28.231 1.00 130.62 216 GLY B N 1
ATOM 2258 C CA . GLY B 2 216 ? -25.132 -21.482 -27.156 1.00 110.48 216 GLY B CA 1
ATOM 2259 C C . GLY B 2 216 ? -23.683 -21.210 -26.809 1.00 104.25 216 GLY B C 1
ATOM 2260 O O . GLY B 2 216 ? -23.260 -21.414 -25.667 1.00 102.57 216 GLY B O 1
ATOM 2261 N N . VAL B 2 217 ? -22.913 -20.744 -27.790 1.00 99.90 217 VAL B N 1
ATOM 2262 C CA . VAL B 2 217 ? -21.494 -20.450 -27.629 1.00 96.87 217 VAL B CA 1
ATOM 2263 C C . VAL B 2 217 ? -21.254 -19.004 -28.043 1.00 90.32 217 VAL B C 1
ATOM 2264 O O . VAL B 2 217 ? -21.620 -18.604 -29.154 1.00 94.52 217 VAL B O 1
ATOM 2268 N N . GLN B 2 218 ? -20.637 -18.225 -27.154 1.00 85.51 218 GLN B N 1
ATOM 2269 C CA . GLN B 2 218 ? -20.401 -16.806 -27.385 1.00 76.27 218 GLN B CA 1
ATOM 2270 C C . GLN B 2 218 ? -18.932 -16.475 -27.163 1.00 71.32 218 GLN B C 1
ATOM 2271 O O . GLN B 2 218 ? -18.324 -16.926 -26.187 1.00 75.17 218 GLN B O 1
ATOM 2277 N N . GLU B 2 219 ? -18.374 -15.676 -28.067 1.00 71.79 219 GLU B N 1
ATOM 2278 C CA . GLU B 2 219 ? -16.972 -15.291 -28.033 1.00 64.47 219 GLU B CA 1
ATOM 2279 C C . GLU B 2 219 ? -16.821 -13.895 -27.444 1.00 63.55 219 GLU B C 1
ATOM 2280 O O . GLU B 2 219 ? -17.673 -13.024 -27.637 1.00 74.15 219 GLU B O 1
ATOM 2286 N N . PHE B 2 220 ? -15.723 -13.688 -26.719 1.00 60.07 220 PHE B N 1
ATOM 2287 C CA . PHE B 2 220 ? -15.489 -12.419 -26.044 1.00 62.69 220 PHE B CA 1
ATOM 2288 C C . PHE B 2 220 ? -14.004 -12.094 -26.066 1.00 64.50 220 PHE B C 1
ATOM 2289 O O . PHE B 2 220 ? -13.155 -12.988 -26.109 1.00 65.32 220 PHE B O 1
ATOM 2297 N N . GLU B 2 221 ? -13.704 -10.798 -26.028 1.00 65.19 221 GLU B N 1
ATOM 2298 C CA . GLU B 2 221 ? -12.339 -10.295 -26.005 1.00 66.52 221 GLU B CA 1
ATOM 2299 C C . GLU B 2 221 ? -12.178 -9.335 -24.838 1.00 59.38 221 GLU B C 1
ATOM 2300 O O . GLU B 2 221 ? -13.068 -8.524 -24.566 1.00 52.06 221 GLU B O 1
ATOM 2306 N N . CYS B 2 222 ? -11.043 -9.429 -24.149 1.00 56.70 222 CYS B N 1
ATOM 2307 C CA . CYS B 2 222 ? -10.736 -8.508 -23.062 1.00 47.42 222 CYS B CA 1
ATOM 2308 C C . CYS B 2 222 ? -10.195 -7.206 -23.641 1.00 48.50 222 CYS B C 1
ATOM 2309 O O . CYS B 2 222 ? -9.143 -7.199 -24.293 1.00 53.52 222 CYS B O 1
ATOM 2312 N N . ASP B 2 223 ? -10.910 -6.109 -23.403 1.00 60.18 223 ASP B N 1
ATOM 2313 C CA . ASP B 2 223 ? -10.520 -4.783 -23.876 1.00 62.38 223 ASP B CA 1
ATOM 2314 C C . ASP B 2 223 ? -10.417 -3.853 -22.672 1.00 54.89 223 ASP B C 1
ATOM 2315 O O . ASP B 2 223 ? -11.417 -3.260 -22.253 1.00 57.08 223 ASP B O 1
ATOM 2320 N N . ASN B 2 224 ? -9.208 -3.729 -22.128 1.00 51.17 224 ASN B N 1
ATOM 2321 C CA . ASN B 2 224 ? -8.893 -2.774 -21.065 1.00 57.64 224 ASN B CA 1
ATOM 2322 C C . ASN B 2 224 ? -9.892 -2.869 -19.911 1.00 56.62 224 ASN B C 1
ATOM 2323 O O . ASN B 2 224 ? -10.557 -1.900 -19.540 1.00 67.35 224 ASN B O 1
ATOM 2328 N N . GLY B 2 225 ? -9.993 -4.070 -19.348 1.00 52.06 225 GLY B N 1
ATOM 2329 C CA . GLY B 2 225 ? -10.858 -4.306 -18.210 1.00 48.56 225 GLY B CA 1
ATOM 2330 C C . GLY B 2 225 ? -12.311 -4.565 -18.539 1.00 52.95 225 GLY B C 1
ATOM 2331 O O . GLY B 2 225 ? -13.092 -4.848 -17.622 1.00 58.01 225 GLY B O 1
ATOM 2332 N N . LYS B 2 226 ? -12.704 -4.478 -19.807 1.00 52.83 226 LYS B N 1
ATOM 2333 C CA . LYS B 2 226 ? -14.079 -4.711 -20.218 1.00 63.95 226 LYS B CA 1
ATOM 2334 C C . LYS B 2 226 ? -14.126 -5.807 -21.271 1.00 66.67 226 LYS B C 1
ATOM 2335 O O . LYS B 2 226 ? -13.286 -5.850 -22.176 1.00 72.38 226 LYS B O 1
ATOM 2341 N N . TRP B 2 227 ? -15.111 -6.689 -21.143 1.00 65.50 227 TRP B N 1
ATOM 2342 C CA . TRP B 2 227 ? -15.330 -7.733 -22.130 1.00 69.20 227 TRP B CA 1
ATOM 2343 C C . TRP B 2 227 ? -16.131 -7.188 -23.305 1.00 69.68 227 TRP B C 1
ATOM 2344 O O . TRP B 2 227 ? -17.103 -6.449 -23.125 1.00 75.93 227 TRP B O 1
ATOM 2355 N N . LYS B 2 228 ? -15.707 -7.549 -24.515 1.00 67.13 228 LYS B N 1
ATOM 2356 C CA . LYS B 2 228 ? -16.403 -7.167 -25.735 1.00 67.44 228 LYS B CA 1
ATOM 2357 C C . LYS B 2 228 ? -16.760 -8.429 -26.507 1.00 67.39 228 LYS B C 1
ATOM 2358 O O . LYS B 2 228 ? -15.901 -9.310 -26.679 1.00 61.73 228 LYS B O 1
ATOM 2364 N N . PRO B 2 229 ? -18.003 -8.561 -26.994 1.00 64.92 229 PRO B N 1
ATOM 2365 C CA . PRO B 2 229 ? -19.077 -7.583 -26.783 1.00 75.98 229 PRO B CA 1
ATOM 2366 C C . PRO B 2 229 ? -19.796 -7.802 -25.455 1.00 87.41 229 PRO B C 1
ATOM 2367 O O . PRO B 2 229 ? -19.309 -8.567 -24.624 1.00 86.85 229 PRO B O 1
ATOM 2371 N N . GLU B 2 230 ? -20.931 -7.141 -25.258 1.00 101.63 230 GLU B N 1
ATOM 2372 C CA . GLU B 2 230 ? -21.713 -7.377 -24.055 1.00 108.51 230 GLU B CA 1
ATOM 2373 C C . GLU B 2 230 ? -22.360 -8.759 -24.120 1.00 105.52 230 GLU B C 1
ATOM 2374 O O . GLU B 2 230 ? -22.837 -9.174 -25.181 1.00 111.50 230 GLU B O 1
ATOM 2380 N N . PRO B 2 231 ? -22.392 -9.492 -23.010 1.00 95.01 231 PRO B N 1
ATOM 2381 C CA . PRO B 2 231 ? -22.888 -10.871 -23.059 1.00 92.84 231 PRO B CA 1
ATOM 2382 C C . PRO B 2 231 ? -24.404 -10.922 -23.148 1.00 99.25 231 PRO B C 1
ATOM 2383 O O . PRO B 2 231 ? -25.113 -10.170 -22.476 1.00 101.98 231 PRO B O 1
ATOM 2387 N N . VAL B 2 232 ? -24.895 -11.819 -23.996 1.00 96.50 232 VAL B N 1
ATOM 2388 C CA . VAL B 2 232 ? -26.310 -12.174 -24.006 1.00 100.61 232 VAL B CA 1
ATOM 2389 C C . VAL B 2 232 ? -26.508 -13.210 -22.908 1.00 109.95 232 VAL B C 1
ATOM 2390 O O . VAL B 2 232 ? -26.020 -14.343 -23.034 1.00 113.51 232 VAL B O 1
ATOM 2394 N N . PRO B 2 233 ? -27.191 -12.869 -21.816 1.00 111.22 233 PRO B N 1
ATOM 2395 C CA . PRO B 2 233 ? -27.314 -13.815 -20.701 1.00 106.67 233 PRO B CA 1
ATOM 2396 C C . PRO B 2 233 ? -28.047 -15.077 -21.127 1.00 109.32 233 PRO B C 1
ATOM 2397 O O . PRO B 2 233 ? -29.015 -15.032 -21.891 1.00 112.04 233 PRO B O 1
ATOM 2401 N N . CYS B 2 234 ? -27.561 -16.211 -20.633 1.00 103.55 234 CYS B N 1
ATOM 2402 C CA . CYS B 2 234 ? -28.099 -17.496 -21.049 1.00 104.19 234 CYS B CA 1
ATOM 2403 C C . CYS B 2 234 ? -29.544 -17.645 -20.579 1.00 112.43 234 CYS B C 1
ATOM 2404 O O . CYS B 2 234 ? -29.900 -17.166 -19.497 1.00 112.42 234 CYS B O 1
ATOM 2407 N N . PRO B 2 235 ? -30.395 -18.297 -21.369 1.00 114.98 235 PRO B N 1
ATOM 2408 C CA . PRO B 2 235 ? -31.766 -18.560 -20.921 1.00 118.55 235 PRO B CA 1
ATOM 2409 C C . PRO B 2 235 ? -31.779 -19.415 -19.662 1.00 129.80 235 PRO B C 1
ATOM 2410 O O . PRO B 2 235 ? -30.832 -20.144 -19.359 1.00 128.74 235 PRO B O 1
ATOM 2414 N N . GLU B 2 236 ? -32.873 -19.313 -18.923 1.00 140.19 236 GLU B N 1
ATOM 2415 C CA . GLU B 2 236 ? -33.003 -20.061 -17.679 1.00 147.55 236 GLU B CA 1
ATOM 2416 C C . GLU B 2 236 ? -33.193 -21.540 -1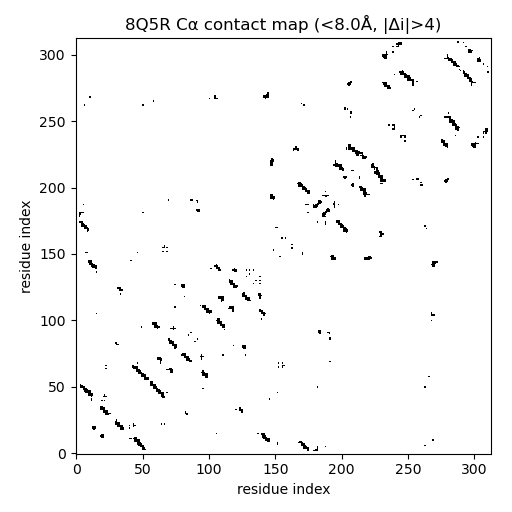7.983 1.00 147.58 236 GLU B C 1
ATOM 2417 O O . GLU B 2 236 ? -34.148 -21.902 -18.683 1.00 146.83 236 GLU B O 1
ATOM 2423 N N . PRO B 2 237 ? -32.318 -22.428 -17.487 1.00 144.54 237 PRO B N 1
ATOM 2424 C CA . PRO B 2 237 ? -32.374 -23.868 -17.761 1.00 141.75 237 PRO B CA 1
ATOM 2425 C C . PRO B 2 237 ? -33.663 -24.515 -17.263 1.00 142.06 237 PRO B C 1
ATOM 2426 O O . PRO B 2 237 ? -34.550 -24.775 -18.079 1.00 142.40 237 PRO B O 1
#

Secondary structure (DSSP, 8-state):
-PPPPEEEEEEEEEETT--EEEEEEETTEEEEEEE-S----STT-EEEEEEEE----EEEEEEEETT-TTEEEEEETTTTEEEEEETTTS-GGGG-EEEEE-GGG-EEEE-SSSTTEEEEEETTEEEEEESTTS-GGGG-EEEE--/-B--HHHHHTTS-GGGS-SSPPSEEEEEPPTT---SBSTTSSB-SSSB-TT-EEEEE-TT-S-BSSBS-EEEETTEEESPBPBPPPPEEHHHHHHHTT-SEEEE-S-HHHHSPPPGGGGSS-EE----TTEE-TT-EEEEE-----EEEEEEETTEEES---PPPP-

Nearest PDB structures (foldseek):
  8q5r-assembly1_A  TM=1.007E+00  e=6.243E-26  Mus musculus
  5vi4-assembly2_D  TM=8.704E-01  e=3.042E-16  Mus musculus
  4kc3-assembly1_A  TM=8.607E-01  e=2.584E-12  Homo sapiens
  2kll-assembly1_A  TM=8.414E-01  e=4.347E-12  Homo sapiens
  6ifa-assembly2_C  TM=6.368E-01  e=1.346E-03  Entamoeba histolytica HM-1:IMSS

B-factor: mean 62.41, std 23.95, range [27.03, 160.48]

Organism: Mus musculus (NCBI:txid10090)

Solvent-accessible surface area: 16348 Å² total; per-residue (Å²): 202,74,32,29,62,1,0,1,1,4,0,8,3,13,7,101,96,112,34,12,2,2,0,52,116,92,156,69,80,51,36,16,57,6,26,105,79,77,96,112,72,40,116,9,13,0,0,0,2,4,27,51,29,95,40,159,171,67,22,2,0,0,0,0,0,9,79,35,13,72,10,0,0,28,22,22,100,186,102,91,28,18,48,26,46,113,16,111,119,8,57,11,67,104,1,6,5,11,15,53,132,78,87,82,72,21,0,0,1,26,6,100,113,54,108,26,6,9,1,0,31,89,130,92,108,12,21,7,8,68,58,186,106,45,71,102,66,28,3,17,1,45,0,31,32,138,57,0,95,0,16,0,10,68,22,16,96,67,81,106,136,119,40,39,101,39,43,12,4,1,0,9,0,42,30,33,148,123,5,86,68,12,10,5,193,86,3,0,3,50,4,94,36,2,59,129,28,0,30,0,98,8,19,2,52,15,0,39,25,29,148,42,36,59,89,2,55,1,73,101,34,144,26,65,83,108,18,0,44,8,0,103,64,2,26,36,33,49,0,88,131,93,0,119,9,69,72,15,88,48,76,38,150,14,72,114,118,13,84,72,31,145,27,26,101,14,4,28,9,52,74,196,145,78,198,47,77,15,30,28,6,6,102,1,31,0,73,21,210,135,170,27,88,42,122,6,62,0,47,37,31,156,23,97,89,146,25,102,73,10,114,132,176

GO terms:
  GO:0005125 cytokine activity (F, IDA)
  GO:0005576 extracellular region (C, IDA)
  GO:0106015 negative regulation of inflammatory response to wounding (P, IDA)
  GO:0038172 interleukin-33-mediated signaling pathway (P, IDA)
  GO:0043032 positive regulation of macrophage activation (P, IDA)
  GO:0010560 positive regulation of glycoprotein biosynthetic process (P, IDA)
  GO:0010628 positive regulation of gene expression (P, IDA)
  GO:0045345 positive regulation of MHC class I biosynthetic process (P, IDA)
  GO:0045348 positive regulation of MHC class II biosynthetic process (P, IDA)
  GO:0140367 antibacterial innate immune response (P, IDA)
  GO:0032755 positive regulation of interleukin-6 production (P, IDA)
  GO:0032760 positive regulation of tumor necrosis factor production (P, IDA)
  GO:0120042 negative regulation of macrophage proliferation (P, IDA)
  GO:0010186 positive regulation of cellular defense response (P, IMP)
  GO:0002281 macrophage activation involved in immune response (P, IDA)
  GO:0002282 microglial cell activation involved in immune response (P, IDA)
  GO:0030225 macrophage differentiation (P, IDA)
  GO:0061518 microglial cell proliferation (P, IDA)
  GO:0005576 extracellular region (C, EXP)
  GO:0005634 nucleus (C, EXP)